Protein AF-A0A1W9P9M3-F1 (afdb_monomer)

Secondary structure (DSSP, 8-state):
------EETTEE---HHHHHHHHHHHS-HHHHHHHHHHHHHHHS-HHHHHHHHHTT--EEEEEEEHHHHHHSTTHHHHHHHHHHHHHT-EEEEEEEE-TT-SSSSGGGT-SS---TTT-HHHHHHHHHHHHHHHHHHTT-TTEEEEE-SSS---S-HHHHHHHHHHHHHHHHHH-SSSEEEEE-HHHHTB-GGG-S-SSSSEEEEEE---SHHHHTS--TT--SSEEETTEEE-HHHHHHHHHHHHHHHHTTS-S-EEEE--

Solvent-accessible surface area (backbone atoms only — not comparable to full-atom values): 14456 Å² total; per-residue (Å²): 135,83,84,83,71,53,60,65,94,84,38,74,72,57,15,59,67,56,49,52,54,52,48,29,70,73,70,30,66,64,57,43,52,51,50,53,51,54,46,62,66,64,74,64,49,66,69,52,58,53,49,41,41,75,73,67,53,52,66,45,80,47,72,38,52,50,60,49,67,75,71,68,53,62,54,75,60,49,53,54,50,52,47,26,51,78,64,66,25,31,32,31,45,25,36,35,15,45,48,48,6,42,19,42,47,31,79,21,52,14,92,65,48,41,36,29,85,75,32,70,69,25,47,55,50,41,44,52,52,46,34,52,51,30,53,73,46,57,86,43,83,42,48,56,24,36,31,70,48,48,41,29,51,60,91,58,53,68,58,52,51,52,51,50,53,51,45,51,53,46,29,48,74,62,28,86,70,61,29,37,34,44,49,11,31,68,49,11,59,50,50,75,85,66,57,55,73,92,56,84,56,51,32,42,34,33,48,75,53,82,61,46,56,54,70,68,66,57,42,78,92,45,57,86,71,31,66,52,96,94,37,81,43,47,70,72,55,56,49,59,70,47,42,66,59,54,51,41,39,74,69,68,39,33,86,40,77,46,80,51,82,134

pLDDT: mean 90.31, std 13.13, range [30.3, 98.69]

Structure (mmCIF, N/CA/C/O backbone):
data_AF-A0A1W9P9M3-F1
#
_entry.id   AF-A0A1W9P9M3-F1
#
loop_
_atom_site.group_PDB
_atom_site.id
_atom_site.type_symbol
_atom_site.label_atom_id
_atom_site.label_alt_id
_atom_site.label_comp_id
_atom_site.label_asym_id
_atom_site.label_entity_id
_atom_site.label_seq_id
_ato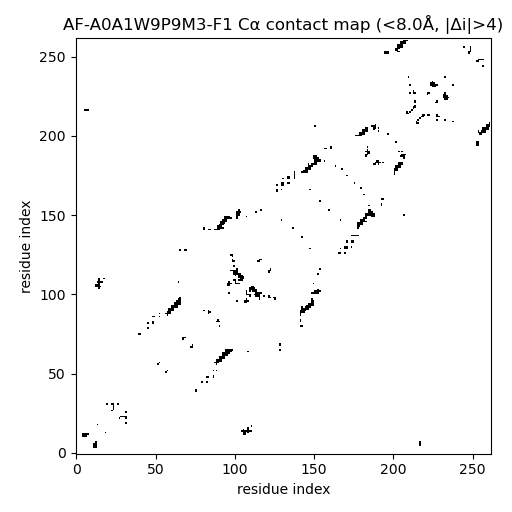m_site.pdbx_PDB_ins_code
_atom_site.Cartn_x
_atom_site.Cartn_y
_atom_site.Cartn_z
_atom_site.occupancy
_atom_site.B_iso_or_equiv
_atom_site.auth_seq_id
_atom_site.auth_comp_id
_atom_site.auth_asym_id
_atom_site.auth_atom_id
_atom_site.pdbx_PDB_model_num
ATOM 1 N N . MET A 1 1 ? 24.887 0.792 -19.734 1.00 32.94 1 MET A N 1
ATOM 2 C CA . MET A 1 1 ? 24.053 1.503 -18.744 1.00 32.94 1 MET A CA 1
ATOM 3 C C . MET A 1 1 ? 22.657 1.484 -19.319 1.00 32.94 1 MET A C 1
ATOM 5 O O . MET A 1 1 ? 22.442 2.152 -20.319 1.00 32.94 1 MET A O 1
ATOM 9 N N . ALA A 1 2 ? 21.818 0.569 -18.836 1.00 30.30 2 ALA A N 1
ATOM 10 C CA . ALA A 1 2 ? 20.477 0.388 -19.370 1.00 30.30 2 ALA A CA 1
ATOM 11 C C . ALA A 1 2 ? 19.616 1.599 -18.991 1.00 30.30 2 ALA A C 1
ATOM 13 O O . ALA A 1 2 ? 19.821 2.223 -17.950 1.00 30.30 2 ALA A O 1
ATOM 14 N N . ASP A 1 3 ? 18.749 1.985 -19.914 1.00 37.94 3 ASP A N 1
ATOM 15 C CA . ASP A 1 3 ? 17.748 3.017 -19.724 1.00 37.94 3 ASP A CA 1
ATOM 16 C C . ASP A 1 3 ? 16.533 2.330 -19.093 1.00 37.94 3 ASP A C 1
ATOM 18 O O . ASP A 1 3 ? 15.679 1.779 -19.782 1.00 37.94 3 ASP A O 1
ATOM 22 N N . ASP A 1 4 ? 16.506 2.283 -17.762 1.00 37.28 4 ASP A N 1
ATOM 23 C CA . ASP A 1 4 ? 15.463 1.636 -16.944 1.00 37.28 4 ASP A CA 1
ATOM 24 C C . ASP A 1 4 ? 14.165 2.483 -16.893 1.00 37.28 4 ASP A C 1
ATOM 26 O O . ASP A 1 4 ? 13.381 2.424 -15.942 1.00 37.28 4 ASP A O 1
ATOM 30 N N . GLY A 1 5 ? 13.974 3.359 -17.883 1.00 40.28 5 GLY A N 1
ATOM 31 C CA . GLY A 1 5 ? 12.976 4.420 -17.923 1.00 40.28 5 GLY A CA 1
ATOM 32 C C . GLY A 1 5 ? 11.575 3.928 -18.255 1.00 40.28 5 GLY A C 1
ATOM 33 O O . GLY A 1 5 ? 11.010 4.325 -19.270 1.00 40.28 5 GLY A O 1
ATOM 34 N N . GLY A 1 6 ? 10.981 3.117 -17.379 1.00 47.12 6 GLY A N 1
ATOM 35 C CA . GLY A 1 6 ? 9.526 3.025 -17.329 1.00 47.12 6 GLY A CA 1
ATOM 36 C C . GLY A 1 6 ? 8.951 4.425 -17.078 1.00 47.12 6 GLY A C 1
ATOM 37 O O . GLY A 1 6 ? 9.377 5.123 -16.151 1.00 47.12 6 GLY A O 1
ATOM 38 N N . LEU A 1 7 ? 8.047 4.862 -17.955 1.00 47.00 7 LEU A N 1
ATOM 39 C CA . LEU A 1 7 ? 7.332 6.131 -17.862 1.00 47.00 7 LEU A CA 1
ATOM 40 C C . LEU A 1 7 ? 5.875 5.843 -17.500 1.00 47.00 7 LEU A C 1
ATOM 42 O O . LEU A 1 7 ? 5.057 5.635 -18.391 1.00 47.00 7 LEU A O 1
ATOM 46 N N . TYR A 1 8 ? 5.532 5.867 -16.212 1.00 48.19 8 TYR A N 1
ATOM 47 C CA . TYR A 1 8 ? 4.129 5.957 -15.801 1.00 48.19 8 TYR A CA 1
ATOM 48 C C . TYR A 1 8 ? 3.729 7.443 -15.810 1.00 48.19 8 TYR A C 1
ATOM 50 O O . TYR A 1 8 ? 4.422 8.284 -15.233 1.00 48.19 8 TYR A O 1
ATOM 58 N N . LEU A 1 9 ? 2.668 7.804 -16.542 1.00 51.50 9 LEU A N 1
ATOM 59 C CA . LEU A 1 9 ? 2.160 9.187 -16.654 1.00 51.50 9 LEU A CA 1
ATOM 60 C C . LEU A 1 9 ? 3.218 10.245 -17.053 1.00 51.50 9 LEU A C 1
ATOM 62 O O . LEU A 1 9 ? 3.164 11.393 -16.617 1.00 51.50 9 LEU A O 1
ATOM 66 N N . ARG A 1 10 ? 4.187 9.876 -17.904 1.00 55.56 10 ARG A N 1
ATOM 67 C CA . ARG A 1 10 ? 5.319 10.732 -18.336 1.00 55.56 10 ARG A CA 1
ATOM 68 C C . ARG A 1 10 ? 6.311 11.129 -17.222 1.00 55.56 10 ARG A C 1
ATOM 70 O O . ARG A 1 10 ? 7.185 11.964 -17.459 1.00 55.56 10 ARG A O 1
ATOM 77 N N . GLY A 1 11 ? 6.230 10.515 -16.040 1.00 62.50 11 GLY A N 1
ATOM 78 C CA . GLY A 1 11 ? 7.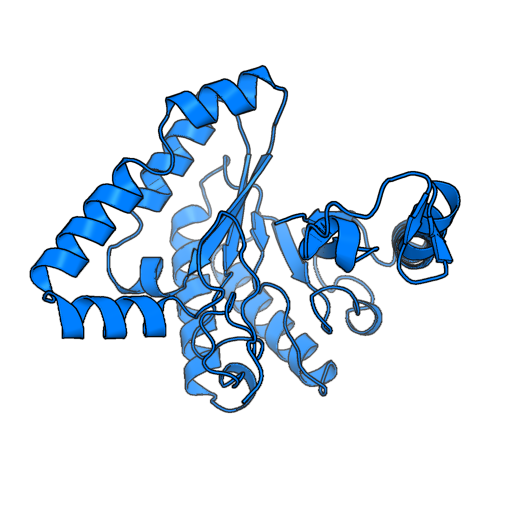215 10.635 -14.962 1.00 62.50 11 GLY A CA 1
ATOM 79 C C . GLY A 1 11 ? 8.294 9.552 -15.032 1.00 62.50 11 GLY A C 1
ATOM 80 O O . GLY A 1 11 ? 8.110 8.523 -15.667 1.00 62.50 11 GLY A O 1
ATOM 81 N N . ARG A 1 12 ? 9.443 9.768 -14.380 1.00 75.69 12 ARG A N 1
ATOM 82 C CA . ARG A 1 12 ? 10.447 8.701 -14.215 1.00 75.69 12 ARG A CA 1
ATOM 83 C C . ARG A 1 12 ? 10.031 7.792 -13.063 1.00 75.69 12 ARG A C 1
ATOM 85 O O . ARG A 1 12 ? 9.764 8.309 -11.980 1.00 75.69 12 ARG A O 1
ATOM 92 N N . ASN A 1 13 ? 10.118 6.480 -13.256 1.00 84.50 13 ASN A N 1
ATOM 93 C CA . ASN A 1 13 ? 9.970 5.477 -12.199 1.00 84.50 13 ASN A CA 1
ATOM 94 C C . ASN A 1 13 ? 11.152 5.536 -11.209 1.00 84.50 13 ASN A C 1
ATOM 96 O O . ASN A 1 13 ? 12.110 4.765 -11.285 1.00 84.50 13 ASN A O 1
ATOM 100 N N . ILE A 1 14 ? 11.134 6.520 -10.306 1.00 91.25 14 ILE A N 1
ATOM 101 C CA . ILE A 1 14 ? 12.157 6.724 -9.276 1.00 91.25 14 ILE A CA 1
ATOM 102 C C . ILE A 1 14 ? 11.528 6.845 -7.885 1.00 91.25 14 ILE A C 1
ATOM 104 O O . ILE A 1 14 ? 10.430 7.378 -7.758 1.00 91.25 14 ILE A O 1
ATOM 108 N N . PRO A 1 15 ? 12.251 6.442 -6.825 1.00 94.00 15 PRO A N 1
ATOM 109 C CA . PRO A 1 15 ? 11.783 6.607 -5.452 1.00 94.00 15 PRO A CA 1
ATOM 110 C C . PRO A 1 15 ? 11.500 8.067 -5.108 1.00 94.00 15 PRO A C 1
ATOM 112 O O . PRO A 1 15 ? 12.287 8.953 -5.474 1.00 94.00 15 PRO A O 1
ATOM 115 N N . GLU A 1 16 ? 10.461 8.310 -4.309 1.00 93.19 16 GLU A N 1
ATOM 116 C CA . GLU A 1 16 ? 10.111 9.633 -3.782 1.00 93.19 16 GLU A CA 1
ATOM 117 C C . GLU A 1 16 ? 11.326 10.301 -3.117 1.00 93.19 16 GLU A C 1
ATOM 119 O O . GLU A 1 16 ? 11.646 11.457 -3.395 1.00 93.19 16 GLU A O 1
ATOM 124 N N . GLN A 1 17 ? 12.099 9.565 -2.314 1.00 93.19 17 GLN A N 1
ATOM 125 C CA . GLN A 1 17 ? 13.306 10.082 -1.668 1.00 93.19 17 GLN A CA 1
ATOM 126 C C . GLN A 1 17 ? 14.373 10.546 -2.671 1.00 93.19 17 GLN A C 1
ATOM 128 O O . GLN A 1 17 ? 15.111 11.502 -2.406 1.00 93.19 17 GLN A O 1
ATOM 133 N N . ARG A 1 18 ? 14.481 9.882 -3.831 1.00 95.19 18 ARG A N 1
ATOM 134 C CA . ARG A 1 18 ? 15.432 10.251 -4.885 1.00 95.19 18 ARG A CA 1
ATOM 135 C C . ARG A 1 18 ? 14.939 11.487 -5.624 1.00 95.19 18 ARG A C 1
ATOM 137 O O . ARG A 1 18 ? 15.756 12.378 -5.864 1.00 95.19 18 ARG A O 1
ATOM 144 N N . PHE A 1 19 ? 13.643 11.549 -5.927 1.00 94.38 19 PHE A N 1
ATOM 145 C CA . PHE A 1 19 ? 12.996 12.733 -6.486 1.00 94.38 19 PHE A CA 1
ATOM 146 C C . PHE A 1 19 ? 13.220 13.948 -5.580 1.00 94.38 19 PHE A C 1
ATOM 148 O O . PHE A 1 19 ? 13.863 14.905 -6.004 1.00 94.38 19 PHE A O 1
ATOM 155 N N . LYS A 1 20 ? 12.822 13.870 -4.304 1.00 94.44 20 LYS A N 1
ATOM 156 C CA . LYS A 1 20 ? 12.936 14.968 -3.332 1.00 94.44 20 LYS A CA 1
ATOM 157 C C . LYS A 1 20 ? 14.368 15.457 -3.157 1.00 94.44 20 LYS A C 1
ATOM 159 O O . LYS A 1 20 ? 14.629 16.657 -3.198 1.00 94.44 20 LYS A O 1
ATOM 164 N N . ARG A 1 21 ? 15.330 14.536 -3.017 1.00 95.88 21 ARG A N 1
ATOM 165 C CA . ARG A 1 21 ? 16.757 14.888 -2.915 1.00 95.88 21 ARG A CA 1
ATOM 166 C C . ARG A 1 21 ? 17.265 15.575 -4.183 1.00 95.88 21 ARG A C 1
ATOM 168 O O . ARG A 1 21 ? 18.030 16.529 -4.087 1.00 95.88 21 ARG A O 1
ATOM 175 N N . GLY A 1 22 ? 16.876 15.079 -5.357 1.00 96.19 22 GLY A N 1
ATOM 176 C CA . GLY A 1 22 ? 17.250 15.673 -6.640 1.00 96.19 22 GLY A CA 1
ATOM 177 C C . GLY A 1 22 ? 16.641 17.061 -6.836 1.00 96.19 22 GLY A C 1
ATOM 178 O O . GLY A 1 22 ? 17.354 17.980 -7.229 1.00 96.19 22 GLY A O 1
ATOM 179 N N . PHE A 1 23 ? 15.359 17.214 -6.507 1.00 96.38 23 PHE A N 1
ATOM 180 C CA . PHE A 1 23 ? 14.616 18.469 -6.572 1.00 96.38 23 PHE A CA 1
ATOM 181 C C . PHE A 1 23 ? 15.250 19.520 -5.658 1.00 96.38 23 PHE A C 1
ATOM 183 O O . PHE A 1 23 ? 15.687 20.561 -6.135 1.00 96.38 23 PHE A O 1
ATOM 190 N N . ALA A 1 24 ? 15.417 19.208 -4.369 1.00 97.31 24 ALA A N 1
ATOM 191 C CA . ALA A 1 24 ? 15.985 20.141 -3.397 1.00 97.31 24 ALA A CA 1
ATOM 192 C C . ALA A 1 24 ? 17.453 20.505 -3.673 1.00 97.31 24 ALA A C 1
ATOM 194 O O . ALA A 1 24 ? 17.898 21.567 -3.250 1.00 97.31 24 ALA A O 1
ATOM 195 N N . LYS A 1 25 ? 18.213 19.634 -4.356 1.00 97.62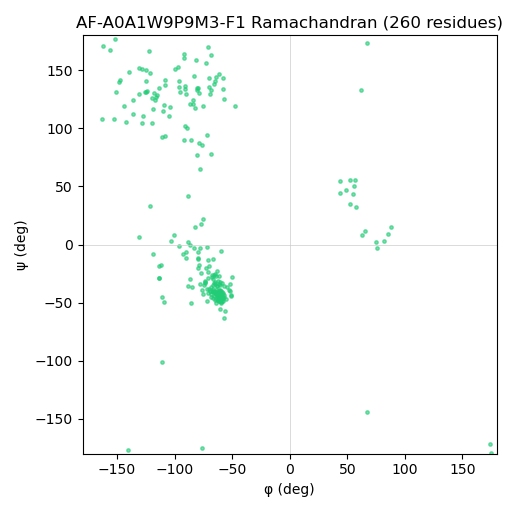 25 LYS A N 1
ATOM 196 C CA . LYS A 1 25 ? 19.587 19.933 -4.792 1.00 97.62 25 LYS A CA 1
ATOM 197 C C . LYS A 1 25 ? 19.624 20.898 -5.981 1.00 97.62 25 LYS A C 1
ATOM 199 O O . LYS A 1 25 ? 20.580 21.655 -6.095 1.00 97.62 25 LYS A O 1
ATOM 204 N N . LYS A 1 26 ? 18.654 20.808 -6.895 1.00 97.50 26 LYS A N 1
ATOM 205 C CA . LYS A 1 26 ? 18.597 21.636 -8.112 1.00 97.50 26 LYS A CA 1
ATOM 206 C C . LYS A 1 26 ? 17.945 22.995 -7.875 1.00 97.50 26 LYS A C 1
ATOM 208 O O . LYS A 1 26 ? 18.357 23.958 -8.504 1.00 97.50 26 LYS A O 1
ATOM 213 N N . LEU A 1 27 ? 16.924 23.022 -7.028 1.00 97.19 27 LEU A N 1
ATOM 214 C CA . LEU A 1 27 ? 16.141 24.201 -6.683 1.00 97.19 27 LEU A CA 1
ATOM 215 C C . LEU A 1 27 ? 16.459 24.570 -5.227 1.00 97.19 27 LEU A C 1
ATOM 217 O O . LEU A 1 27 ? 17.546 25.068 -4.940 1.00 97.19 27 LEU A O 1
ATOM 221 N N . SER A 1 28 ? 15.591 24.216 -4.279 1.00 97.75 28 SER A N 1
ATOM 222 C CA . SER A 1 28 ? 15.846 24.388 -2.849 1.00 97.75 28 SER A CA 1
ATOM 223 C C . SER A 1 28 ? 14.916 23.519 -1.996 1.00 97.75 28 SER A C 1
ATOM 225 O O . SER A 1 28 ? 13.954 22.917 -2.479 1.00 97.75 28 SER A O 1
ATOM 227 N N . LYS A 1 29 ? 15.181 23.459 -0.684 1.00 96.75 29 LYS A N 1
ATOM 228 C CA . LYS A 1 29 ? 14.265 22.823 0.281 1.00 96.75 29 LYS A CA 1
ATOM 229 C C . LYS A 1 29 ? 12.945 23.585 0.437 1.00 96.75 29 LYS A C 1
ATOM 231 O O . LYS A 1 29 ? 11.955 22.965 0.810 1.00 96.75 29 LYS A O 1
ATOM 236 N N . GLU A 1 30 ? 12.947 24.899 0.222 1.00 97.56 30 GLU A N 1
ATOM 237 C CA . GLU A 1 30 ? 11.741 25.731 0.298 1.00 97.56 30 GLU A CA 1
ATOM 238 C C . GLU A 1 30 ? 10.827 25.451 -0.892 1.00 97.56 30 GLU A C 1
ATOM 240 O O . GLU A 1 30 ? 9.659 25.124 -0.714 1.00 97.56 30 GLU A O 1
ATOM 245 N N . GLU A 1 31 ? 11.388 25.456 -2.102 1.00 97.62 31 GLU A N 1
ATOM 246 C CA . GLU A 1 31 ? 10.643 25.132 -3.319 1.00 97.62 31 GLU A CA 1
ATOM 247 C C . GLU A 1 31 ? 10.128 23.697 -3.303 1.00 97.62 31 GLU A C 1
ATOM 249 O O . GLU A 1 31 ? 9.016 23.454 -3.758 1.00 97.62 31 GLU A O 1
ATOM 254 N N . LEU A 1 32 ? 10.888 22.750 -2.737 1.00 96.06 32 LEU A N 1
ATOM 255 C CA . LEU A 1 32 ? 10.383 21.395 -2.534 1.00 96.06 32 LEU A CA 1
ATOM 256 C C . LEU A 1 32 ? 9.163 21.387 -1.603 1.00 96.06 32 LEU A C 1
ATOM 258 O O . LEU A 1 32 ? 8.171 20.744 -1.922 1.00 96.06 32 LEU A O 1
ATOM 262 N N . ARG A 1 33 ? 9.219 22.096 -0.466 1.00 93.38 33 ARG A N 1
ATOM 263 C CA . ARG A 1 33 ? 8.089 22.167 0.474 1.00 93.38 33 ARG A CA 1
ATOM 264 C C . ARG A 1 33 ? 6.858 22.796 -0.174 1.00 93.38 33 ARG A C 1
ATOM 266 O O . ARG A 1 33 ? 5.769 22.249 -0.030 1.00 93.38 33 ARG A O 1
ATOM 273 N N . ARG A 1 34 ? 7.041 23.881 -0.930 1.00 95.75 34 ARG A N 1
ATOM 274 C CA . ARG A 1 34 ? 5.969 24.512 -1.706 1.00 95.75 34 ARG A CA 1
ATOM 275 C C . ARG A 1 34 ? 5.391 23.556 -2.749 1.00 95.75 34 ARG A C 1
ATOM 277 O O . ARG A 1 34 ? 4.185 23.365 -2.778 1.00 95.75 34 ARG A O 1
ATOM 284 N N . PHE A 1 35 ? 6.243 22.896 -3.534 1.00 95.12 35 PHE A N 1
ATOM 285 C CA . PHE A 1 35 ? 5.814 21.892 -4.507 1.00 95.12 35 PHE A CA 1
ATOM 286 C C . PHE A 1 35 ? 5.014 20.765 -3.847 1.00 95.12 35 PHE A C 1
ATOM 288 O O . PHE A 1 35 ? 3.974 20.381 -4.363 1.00 95.12 35 PHE A O 1
ATOM 295 N N . GLU A 1 36 ? 5.471 20.233 -2.710 1.00 91.62 36 GLU A N 1
ATOM 296 C CA . GLU A 1 36 ? 4.751 19.176 -1.997 1.00 91.62 36 GLU A CA 1
ATOM 297 C C . GLU A 1 36 ? 3.385 19.645 -1.489 1.00 91.62 36 GLU A C 1
ATOM 299 O O . GLU A 1 36 ? 2.420 18.890 -1.596 1.00 91.62 36 GLU A O 1
ATOM 304 N N . GLN A 1 37 ? 3.292 20.868 -0.958 1.00 90.62 37 GLN A N 1
ATOM 305 C CA . GLN A 1 37 ? 2.019 21.441 -0.522 1.00 90.62 37 GLN A CA 1
ATOM 306 C C . GLN A 1 37 ? 1.067 21.627 -1.706 1.00 90.62 37 GLN A C 1
ATOM 308 O O . GLN A 1 37 ? -0.070 21.156 -1.661 1.00 90.62 37 GLN A O 1
ATOM 313 N N . ASP A 1 38 ? 1.544 22.261 -2.777 1.00 92.94 38 ASP A N 1
ATOM 314 C CA . ASP A 1 38 ? 0.756 22.529 -3.977 1.00 92.94 38 ASP A CA 1
ATOM 315 C C . ASP A 1 38 ? 0.306 21.213 -4.625 1.00 92.94 38 ASP A C 1
ATOM 317 O O . ASP A 1 38 ? -0.867 21.056 -4.956 1.00 92.94 38 ASP A O 1
ATOM 321 N N . PHE A 1 39 ? 1.197 20.225 -4.735 1.00 91.75 39 PHE A N 1
ATOM 322 C CA . PHE A 1 39 ? 0.858 18.905 -5.256 1.00 91.75 39 PHE A CA 1
ATOM 323 C C . PHE A 1 39 ? -0.227 18.235 -4.408 1.00 91.75 39 PHE A C 1
ATOM 325 O O . PHE A 1 39 ? -1.242 17.815 -4.950 1.00 91.75 39 PHE A O 1
ATOM 332 N N . ARG A 1 40 ? -0.071 18.172 -3.079 1.00 88.69 40 ARG A N 1
ATOM 333 C CA . ARG A 1 40 ? -1.050 17.499 -2.206 1.00 88.69 40 ARG A CA 1
ATOM 334 C C . ARG A 1 40 ? -2.416 18.182 -2.193 1.00 88.69 40 ARG A C 1
ATOM 336 O O . ARG A 1 40 ? -3.416 17.484 -2.132 1.00 88.69 40 ARG A O 1
ATOM 343 N N . THR A 1 41 ? -2.448 19.508 -2.301 1.00 89.19 41 THR A N 1
ATOM 344 C CA . THR A 1 41 ? -3.696 20.293 -2.287 1.00 89.19 41 THR A CA 1
ATOM 345 C C . THR A 1 41 ? -4.456 20.219 -3.619 1.00 89.19 41 THR A C 1
ATOM 347 O O . THR A 1 41 ? -5.664 20.438 -3.660 1.00 89.19 41 THR A O 1
ATOM 350 N N . ASN A 1 42 ? -3.763 19.937 -4.729 1.00 92.12 42 ASN A N 1
ATOM 351 C CA . ASN A 1 42 ? -4.356 19.993 -6.071 1.00 92.12 42 ASN A CA 1
ATOM 352 C C . ASN A 1 42 ? -4.465 18.636 -6.774 1.00 92.12 42 ASN A C 1
ATOM 354 O O . ASN A 1 42 ? -5.201 18.535 -7.750 1.00 92.12 42 ASN A O 1
ATOM 358 N N . PHE A 1 43 ? -3.725 17.611 -6.342 1.00 92.00 43 PHE A N 1
ATOM 359 C CA . PHE A 1 43 ? -3.691 16.333 -7.058 1.00 92.00 43 PHE A CA 1
ATOM 360 C C . PHE A 1 43 ? -5.015 15.566 -6.960 1.00 92.00 43 PHE A C 1
ATOM 362 O O . PHE A 1 43 ? -5.451 14.995 -7.954 1.00 92.00 43 PHE A O 1
ATOM 369 N N . ILE A 1 44 ? -5.652 15.577 -5.785 1.00 93.44 44 ILE A N 1
ATOM 370 C CA . ILE A 1 44 ? -6.992 15.025 -5.551 1.00 93.44 44 ILE A CA 1
ATOM 371 C C . ILE A 1 44 ? -7.810 16.076 -4.815 1.00 93.44 44 ILE A C 1
ATOM 373 O O . ILE A 1 44 ? -7.368 16.594 -3.791 1.00 93.44 44 ILE A O 1
ATOM 377 N N . GLN A 1 45 ? -9.005 16.363 -5.322 1.00 95.31 45 GLN A N 1
ATOM 378 C CA . GLN A 1 45 ? -9.931 17.321 -4.726 1.00 95.31 45 GLN A CA 1
ATOM 379 C C . GLN A 1 45 ? -11.276 16.661 -4.407 1.00 95.31 45 GLN A C 1
ATOM 381 O O . GLN A 1 45 ? -11.598 15.565 -4.879 1.00 95.31 45 GLN A O 1
ATOM 386 N N . LYS A 1 46 ? -12.108 17.343 -3.615 1.00 97.06 46 LYS A N 1
ATOM 387 C CA . LYS A 1 46 ? -13.447 16.867 -3.239 1.00 97.06 46 LYS A CA 1
ATOM 388 C C . LYS A 1 46 ? -14.308 16.522 -4.459 1.00 97.06 46 LYS A C 1
ATOM 390 O O . LYS A 1 46 ? -15.074 15.555 -4.444 1.00 97.06 46 LYS A O 1
ATOM 395 N N . GLU A 1 47 ? -14.176 17.296 -5.531 1.00 97.75 47 GLU A N 1
ATOM 396 C CA . GLU A 1 47 ? -14.858 17.093 -6.806 1.00 97.75 47 GLU A CA 1
ATOM 397 C C . GLU A 1 47 ? -14.505 15.746 -7.441 1.00 97.75 47 GLU A C 1
ATOM 399 O O . GLU A 1 47 ? -15.357 15.147 -8.098 1.00 97.75 47 GLU A O 1
ATOM 404 N N . ASP A 1 48 ? -13.290 15.238 -7.234 1.00 97.19 48 ASP A N 1
ATOM 405 C CA . ASP A 1 48 ? -12.892 13.929 -7.744 1.00 97.19 48 ASP A CA 1
ATOM 406 C C . ASP A 1 48 ? -13.597 12.815 -6.975 1.00 97.19 48 ASP A C 1
ATOM 408 O O . ASP A 1 48 ? -14.163 11.920 -7.597 1.00 97.19 48 ASP A O 1
ATOM 412 N N . ILE A 1 49 ? -13.719 12.926 -5.648 1.00 97.81 49 ILE A N 1
ATOM 413 C CA . ILE A 1 49 ? -14.505 11.980 -4.835 1.00 97.81 49 ILE A CA 1
ATOM 414 C C . ILE A 1 49 ? -15.978 11.966 -5.277 1.00 97.81 49 ILE A C 1
ATOM 416 O O . ILE A 1 49 ? -16.580 10.899 -5.427 1.00 97.81 49 ILE A O 1
ATOM 420 N N . LYS A 1 50 ? -16.548 13.138 -5.593 1.00 97.81 50 LYS A N 1
ATOM 421 C CA . LYS A 1 50 ? -17.900 13.248 -6.168 1.00 97.81 50 LYS A CA 1
ATOM 422 C C . LYS A 1 50 ? -18.015 12.545 -7.523 1.00 97.81 50 LYS A C 1
ATOM 424 O O . LYS A 1 50 ? -18.998 11.843 -7.764 1.00 97.81 50 LYS A O 1
ATOM 429 N N . LYS A 1 51 ? -17.035 12.716 -8.418 1.00 98.00 51 LYS A N 1
ATOM 430 C CA . LYS A 1 51 ? -17.009 12.017 -9.717 1.00 98.00 51 LYS A CA 1
ATOM 431 C C . LYS A 1 51 ? -16.941 10.504 -9.519 1.00 98.00 51 LYS A C 1
ATOM 433 O O . LYS A 1 51 ? -17.725 9.795 -10.141 1.00 98.00 51 LYS A O 1
ATOM 438 N N . LEU A 1 52 ? -16.071 10.019 -8.629 1.00 97.06 52 LEU A N 1
ATOM 439 C CA . LEU A 1 52 ? -15.947 8.590 -8.317 1.00 97.06 52 LEU A CA 1
ATOM 440 C C . LEU A 1 52 ? -17.285 8.031 -7.810 1.00 97.06 52 LEU A C 1
ATOM 442 O O . LEU A 1 52 ? -17.735 6.990 -8.290 1.00 97.06 52 LEU A O 1
ATOM 446 N N . LYS A 1 53 ? -17.989 8.770 -6.940 1.00 96.62 53 LYS A N 1
ATOM 447 C CA . LYS A 1 53 ? -19.337 8.393 -6.495 1.00 96.62 53 LYS A CA 1
ATOM 448 C C . LYS A 1 53 ? -20.325 8.272 -7.655 1.00 96.62 53 LYS A C 1
ATOM 450 O O . LYS A 1 53 ? -21.070 7.297 -7.722 1.00 96.62 53 LYS A O 1
ATOM 455 N N . ASN A 1 54 ? -20.327 9.245 -8.565 1.00 97.69 54 ASN A N 1
ATOM 456 C CA . ASN A 1 54 ? -21.213 9.253 -9.732 1.00 97.69 54 ASN A CA 1
ATOM 457 C C . ASN A 1 54 ? -20.909 8.113 -10.718 1.00 97.69 54 ASN A C 1
ATOM 459 O O . ASN A 1 54 ? -21.811 7.667 -11.419 1.00 97.69 54 ASN A O 1
ATOM 463 N N . LEU A 1 55 ? -19.667 7.620 -10.748 1.00 97.75 55 LEU A N 1
ATOM 464 C CA . LEU A 1 55 ? -19.269 6.428 -11.506 1.00 97.75 55 LEU A CA 1
ATOM 465 C C . LEU A 1 55 ? -19.677 5.110 -10.822 1.00 97.75 55 LEU A C 1
ATOM 467 O O . LEU A 1 55 ? -19.450 4.040 -11.378 1.00 97.75 55 LEU A O 1
ATOM 471 N N . GLY A 1 56 ? -20.275 5.166 -9.628 1.00 97.12 56 GLY A N 1
ATOM 472 C CA . GLY A 1 56 ? -20.697 3.988 -8.870 1.00 97.12 56 GLY A CA 1
ATOM 473 C C . GLY A 1 56 ? -19.599 3.363 -8.005 1.00 97.12 56 GLY A C 1
ATOM 474 O O . GLY A 1 56 ? -19.820 2.296 -7.435 1.00 97.12 56 GLY A O 1
ATOM 475 N N . ILE A 1 57 ? -18.440 4.016 -7.862 1.00 96.19 57 ILE A N 1
ATOM 476 C CA . ILE A 1 57 ? -17.369 3.549 -6.974 1.00 96.19 57 ILE A CA 1
ATOM 477 C C . ILE A 1 57 ? -17.825 3.692 -5.518 1.00 96.19 57 ILE A C 1
ATOM 479 O O . ILE A 1 57 ? -18.367 4.723 -5.108 1.00 96.19 57 ILE A O 1
ATOM 483 N N . ASN A 1 58 ? -17.614 2.638 -4.730 1.00 96.00 58 ASN A N 1
ATOM 484 C CA . ASN A 1 58 ? -18.039 2.552 -3.332 1.00 96.00 58 ASN A CA 1
ATOM 485 C C . ASN A 1 58 ? -16.881 2.377 -2.339 1.00 96.00 58 ASN A C 1
ATOM 487 O O . ASN A 1 58 ? -17.124 2.452 -1.138 1.00 96.00 58 ASN A O 1
ATOM 491 N N . CYS A 1 59 ? -15.654 2.156 -2.813 1.00 96.12 59 CYS A N 1
ATOM 492 C CA . CYS A 1 59 ? -14.468 1.980 -1.985 1.00 96.12 59 CYS A CA 1
ATOM 493 C C . CYS A 1 59 ? -13.229 2.517 -2.709 1.00 96.12 59 CYS A C 1
ATOM 495 O O . CYS A 1 59 ? -13.079 2.299 -3.911 1.00 96.12 59 CYS A O 1
ATOM 497 N N . LEU A 1 60 ? -12.336 3.183 -1.978 1.00 95.62 60 LEU A N 1
ATOM 498 C CA . LEU A 1 60 ? -11.038 3.655 -2.453 1.00 95.62 60 LEU A CA 1
ATOM 499 C C . LEU A 1 60 ? -9.926 2.985 -1.659 1.00 95.62 60 LEU A C 1
ATOM 501 O O . LEU A 1 60 ? -9.939 3.003 -0.431 1.00 95.62 60 LEU A O 1
ATOM 505 N N . ARG A 1 61 ? -8.942 2.425 -2.360 1.00 96.19 61 ARG A N 1
ATOM 506 C CA . ARG A 1 61 ? -7.666 2.032 -1.759 1.00 96.19 61 ARG A CA 1
ATOM 507 C C . ARG A 1 61 ? -6.746 3.244 -1.792 1.00 96.19 61 ARG A C 1
ATOM 509 O O . ARG A 1 61 ? -6.515 3.806 -2.859 1.00 96.19 61 ARG A O 1
ATOM 516 N N . LEU A 1 62 ? -6.282 3.676 -0.626 1.00 95.00 62 LEU A N 1
ATOM 517 C CA . LEU A 1 62 ? -5.508 4.896 -0.454 1.00 95.00 62 LEU A CA 1
ATOM 518 C C . LEU A 1 62 ? -4.059 4.558 -0.081 1.00 95.00 62 LEU A C 1
ATOM 520 O O . LEU A 1 62 ? -3.762 4.406 1.109 1.00 95.00 62 LEU A O 1
ATOM 524 N N . PRO A 1 63 ? -3.162 4.444 -1.076 1.00 94.94 63 PRO A N 1
ATOM 525 C CA . PRO A 1 63 ? -1.749 4.197 -0.836 1.00 94.94 63 PRO A CA 1
ATOM 526 C C . PRO A 1 63 ? -1.081 5.422 -0.211 1.00 94.94 63 PRO A C 1
ATOM 528 O O . PRO A 1 63 ? -1.265 6.559 -0.656 1.00 94.94 63 PRO A O 1
ATOM 531 N N . PHE A 1 64 ? -0.254 5.204 0.808 1.00 94.25 64 PHE A N 1
ATOM 532 C CA . PHE A 1 64 ? 0.539 6.260 1.427 1.00 94.25 64 PHE A CA 1
ATOM 533 C C . PHE A 1 64 ? 1.961 5.813 1.777 1.00 94.25 64 PHE A C 1
ATOM 535 O O . PHE A 1 64 ? 2.241 4.673 2.150 1.00 94.25 64 PHE A O 1
ATOM 542 N N . ASN A 1 65 ? 2.890 6.768 1.713 1.00 94.94 65 ASN A N 1
ATOM 543 C CA . ASN A 1 65 ? 4.231 6.605 2.263 1.00 94.94 65 ASN A CA 1
ATOM 544 C C . ASN A 1 65 ? 4.194 6.831 3.781 1.00 94.94 65 ASN A C 1
ATOM 546 O O . ASN A 1 65 ? 3.639 7.833 4.241 1.00 94.94 65 ASN A O 1
ATOM 550 N N . PHE A 1 66 ? 4.852 5.971 4.565 1.00 94.81 66 PHE A N 1
ATOM 551 C CA . PHE A 1 66 ? 4.950 6.086 6.027 1.00 94.81 66 PHE A CA 1
ATOM 552 C C . PHE A 1 66 ? 5.391 7.479 6.519 1.00 94.81 66 PHE A C 1
ATOM 554 O O . PHE A 1 66 ? 5.047 7.908 7.624 1.00 94.81 66 PHE A O 1
ATOM 561 N N . ARG A 1 67 ? 6.157 8.212 5.699 1.00 91.94 67 ARG A N 1
ATOM 562 C CA . ARG A 1 67 ? 6.611 9.579 5.990 1.00 91.94 67 ARG A CA 1
ATOM 563 C C . ARG A 1 67 ? 5.463 10.574 6.145 1.00 91.94 67 ARG A C 1
ATOM 565 O O . ARG A 1 67 ? 5.645 11.551 6.870 1.00 91.94 67 ARG A O 1
ATOM 572 N N . LEU A 1 68 ? 4.315 10.331 5.506 1.00 89.19 68 LEU A N 1
ATOM 573 C CA . LEU A 1 68 ? 3.112 11.150 5.666 1.00 89.19 68 LEU A CA 1
ATOM 574 C C . LEU A 1 68 ? 2.676 11.166 7.136 1.00 89.19 68 LEU A C 1
ATOM 576 O O . LEU A 1 68 ? 2.470 12.229 7.714 1.00 89.19 68 LEU A O 1
ATOM 580 N N . ILE A 1 69 ? 2.675 9.988 7.760 1.00 88.00 69 ILE A N 1
ATOM 581 C CA . ILE A 1 69 ? 2.295 9.795 9.163 1.00 88.00 69 ILE A CA 1
ATOM 582 C C . ILE A 1 69 ? 3.347 10.393 10.103 1.00 88.00 69 ILE A C 1
ATOM 584 O O . ILE A 1 69 ? 3.021 11.001 11.117 1.00 88.00 69 ILE A O 1
ATOM 588 N N . ARG A 1 70 ? 4.631 10.257 9.750 1.00 81.62 70 ARG A N 1
ATOM 589 C CA . ARG A 1 70 ? 5.753 10.723 10.576 1.00 81.62 70 ARG A CA 1
ATOM 590 C C . ARG A 1 70 ? 5.936 12.247 10.586 1.00 81.62 70 ARG A C 1
ATOM 592 O O . ARG A 1 70 ? 6.469 12.771 11.560 1.00 81.62 70 ARG A O 1
ATOM 599 N N . GLY A 1 71 ? 5.628 12.931 9.482 1.00 64.12 71 GLY A N 1
ATOM 600 C CA . GLY A 1 71 ? 6.153 14.274 9.208 1.00 64.12 71 GLY A CA 1
ATOM 601 C C . GLY A 1 71 ? 5.150 15.428 9.196 1.00 64.12 71 GLY A C 1
ATOM 602 O O . GLY A 1 71 ? 5.567 16.548 9.475 1.00 64.12 71 GLY A O 1
ATOM 603 N N . GLN A 1 72 ? 3.878 15.199 8.849 1.00 55.44 72 GLN A N 1
ATOM 604 C CA . GLN A 1 72 ? 2.907 16.287 8.603 1.00 55.44 72 GLN A CA 1
ATOM 605 C C . GLN A 1 72 ? 1.570 16.117 9.341 1.00 55.44 72 GLN A C 1
ATOM 607 O O . GLN A 1 72 ? 0.654 16.914 9.152 1.00 55.44 72 GLN A O 1
ATOM 612 N N . GLY A 1 73 ? 1.454 15.107 10.207 1.00 62.34 73 GLY A N 1
ATOM 613 C CA . GLY A 1 73 ? 0.175 14.751 10.810 1.00 62.34 73 GLY A CA 1
ATOM 614 C C . GLY A 1 73 ? -0.804 14.194 9.775 1.00 62.34 73 GLY A C 1
ATOM 615 O O . GLY A 1 73 ? -0.555 14.175 8.571 1.00 62.34 73 GLY A O 1
ATOM 616 N N . LEU A 1 74 ? -1.943 13.713 10.253 1.00 81.81 74 LEU A N 1
ATOM 617 C CA . LEU A 1 74 ? -2.955 13.058 9.427 1.00 81.81 74 LEU A CA 1
ATOM 618 C C . LEU A 1 74 ? -3.800 14.058 8.614 1.00 81.81 74 LEU A C 1
ATOM 620 O O . LEU A 1 74 ? -4.863 13.684 8.154 1.00 81.81 74 LEU A O 1
ATOM 624 N N . GLY A 1 75 ? -3.362 15.311 8.425 1.00 84.44 75 GLY A N 1
ATOM 625 C CA . GLY A 1 75 ? -4.184 16.402 7.874 1.00 84.44 75 GLY A CA 1
ATOM 626 C C . GLY A 1 75 ? -4.767 16.106 6.489 1.00 84.44 75 GLY A C 1
ATOM 627 O O . GLY A 1 75 ? -5.977 15.966 6.354 1.00 84.44 75 GLY A O 1
ATOM 628 N N . HIS A 1 76 ? -3.911 15.931 5.475 1.00 84.25 76 HIS A N 1
ATOM 629 C CA . HIS A 1 76 ? -4.368 15.593 4.115 1.00 84.25 76 HIS A CA 1
ATOM 630 C C . HIS A 1 76 ? -5.100 14.241 4.054 1.00 84.25 76 HIS A C 1
ATOM 632 O O . HIS A 1 76 ? -5.994 14.050 3.236 1.00 84.25 76 HIS A O 1
ATOM 638 N N . LEU A 1 77 ? -4.717 13.292 4.916 1.00 89.25 77 LEU A N 1
ATOM 639 C CA . LEU A 1 77 ? -5.377 11.991 4.994 1.00 89.25 77 LEU A CA 1
ATOM 640 C C . LEU A 1 77 ? -6.807 12.130 5.541 1.00 89.25 77 LEU A C 1
ATOM 642 O O . LEU A 1 77 ? -7.741 11.568 4.980 1.00 89.25 77 LEU A O 1
ATOM 646 N N . GLY A 1 78 ? -6.970 12.908 6.610 1.00 92.38 78 GLY A N 1
ATOM 647 C CA . GLY A 1 78 ? -8.242 13.201 7.256 1.00 92.38 78 GLY A CA 1
ATOM 648 C C . GLY A 1 78 ? -9.190 13.958 6.337 1.00 92.38 78 GLY A C 1
ATOM 649 O O . GLY A 1 78 ? -10.343 13.567 6.228 1.00 92.38 78 GLY A O 1
ATOM 650 N N . GLU A 1 79 ? -8.696 14.952 5.597 1.00 93.25 79 GLU A N 1
ATOM 651 C CA . GLU A 1 79 ? -9.517 15.707 4.645 1.00 93.25 79 GLU A CA 1
ATOM 652 C C . GLU A 1 79 ? -10.132 14.801 3.560 1.00 93.25 79 GLU A C 1
ATOM 654 O O . GLU A 1 79 ? -11.335 14.859 3.298 1.00 93.25 79 GLU A O 1
ATOM 659 N N . LEU A 1 80 ? -9.340 13.892 2.979 1.00 94.75 80 LEU A N 1
ATOM 660 C CA . LEU A 1 80 ? -9.849 12.926 2.003 1.00 94.75 80 LEU A CA 1
ATOM 661 C C . LEU A 1 80 ? -10.862 11.958 2.634 1.00 94.75 80 LEU A C 1
ATOM 663 O O . LEU A 1 80 ? -11.890 11.660 2.017 1.00 94.75 80 LEU A O 1
ATOM 667 N N . ILE A 1 81 ? -10.604 11.486 3.858 1.00 96.31 81 ILE A N 1
ATOM 668 C CA . ILE A 1 81 ? -11.544 10.636 4.607 1.00 96.31 81 ILE A CA 1
ATOM 669 C C . ILE A 1 81 ? -12.857 11.387 4.862 1.00 96.31 81 ILE A C 1
ATOM 671 O O . ILE A 1 81 ? -13.929 10.799 4.712 1.00 96.31 81 ILE A O 1
ATOM 675 N N . ASP A 1 82 ? -12.803 12.686 5.159 1.00 97.12 82 ASP A N 1
ATOM 676 C CA . ASP A 1 82 ? -13.988 13.515 5.364 1.00 97.12 82 ASP A CA 1
ATOM 677 C C . ASP A 1 82 ? -14.832 13.637 4.094 1.00 97.12 82 ASP A C 1
ATOM 679 O O . ASP A 1 82 ? -16.055 13.467 4.140 1.00 97.12 82 ASP A O 1
ATOM 683 N N . TRP A 1 83 ? -14.193 13.838 2.939 1.00 97.75 83 TRP A N 1
ATOM 684 C CA . TRP A 1 83 ? -14.889 13.813 1.652 1.00 97.75 83 TRP A CA 1
ATOM 685 C C . TRP A 1 83 ? -15.514 12.441 1.377 1.00 97.75 83 TRP A C 1
ATOM 687 O O . TRP A 1 83 ? -16.668 12.354 0.953 1.00 97.75 83 TRP A O 1
ATOM 697 N N . CYS A 1 84 ? -14.788 11.357 1.652 1.00 98.06 84 CYS A N 1
ATOM 698 C CA . CYS A 1 84 ? -15.298 9.996 1.484 1.00 98.06 84 CYS A CA 1
ATOM 699 C C . CYS A 1 84 ? -16.496 9.710 2.402 1.00 98.06 84 CYS A C 1
ATOM 701 O O . CYS A 1 84 ? -17.458 9.070 1.965 1.00 98.06 84 CYS A O 1
ATOM 703 N N . ARG A 1 85 ? -16.504 10.260 3.625 1.00 97.69 85 ARG A N 1
ATOM 704 C CA . ARG A 1 85 ? -17.648 10.201 4.548 1.00 97.69 85 ARG A CA 1
ATOM 705 C C . ARG A 1 85 ? -18.891 10.838 3.950 1.00 97.69 85 ARG A C 1
ATOM 707 O O . ARG A 1 85 ? -19.955 10.222 3.947 1.00 97.69 85 ARG A O 1
ATOM 714 N N . GLU A 1 86 ? -18.750 12.047 3.415 1.00 97.81 86 GLU A N 1
ATOM 715 C CA . GLU A 1 86 ? -19.851 12.795 2.802 1.00 97.81 86 GLU A CA 1
ATOM 716 C C . GLU A 1 86 ? -20.458 12.042 1.612 1.00 97.81 86 GLU A C 1
ATOM 718 O O . GLU A 1 86 ? -21.680 11.920 1.496 1.00 97.81 86 GLU A O 1
ATOM 723 N N . TYR A 1 87 ? -19.608 11.467 0.758 1.00 97.88 87 TYR A N 1
ATOM 724 C CA . TYR A 1 87 ? -20.048 10.744 -0.436 1.00 97.88 87 TYR A CA 1
ATOM 725 C C . TYR A 1 87 ? -20.345 9.256 -0.203 1.00 97.88 87 TYR A C 1
ATOM 727 O O . TYR A 1 87 ? -20.744 8.556 -1.142 1.00 97.88 87 TYR A O 1
ATOM 735 N N . LYS A 1 88 ? -20.230 8.768 1.041 1.00 97.19 88 LYS A N 1
ATOM 736 C CA . LYS A 1 88 ? -20.450 7.362 1.420 1.00 97.19 88 LYS A CA 1
ATOM 737 C C . LYS A 1 88 ? -19.621 6.417 0.545 1.00 97.19 88 LYS A C 1
ATOM 739 O O . LYS A 1 88 ? -20.171 5.554 -0.150 1.00 97.19 88 LYS A O 1
ATOM 744 N N . ILE A 1 89 ? -18.316 6.661 0.527 1.00 98.00 89 ILE A N 1
ATOM 745 C CA . ILE A 1 89 ? -17.298 5.836 -0.119 1.00 98.00 89 ILE A CA 1
ATOM 746 C C . ILE A 1 89 ? -16.387 5.309 0.986 1.00 98.00 89 ILE A C 1
ATOM 748 O O . ILE A 1 89 ? -15.891 6.090 1.787 1.00 98.00 89 ILE A O 1
ATOM 752 N N . TYR A 1 90 ? -16.180 3.998 1.043 1.00 98.19 90 TYR A N 1
ATOM 753 C CA . TYR A 1 90 ? -15.268 3.388 2.004 1.00 98.19 90 TYR A CA 1
ATOM 754 C C . TYR A 1 90 ? -13.804 3.652 1.645 1.00 98.19 90 TYR A C 1
ATOM 756 O O . TYR A 1 90 ? -13.471 3.854 0.479 1.00 98.19 90 TYR A O 1
ATOM 764 N N . VAL A 1 91 ? -12.916 3.600 2.634 1.00 97.88 91 VAL A N 1
ATOM 765 C CA . VAL A 1 91 ? -11.471 3.765 2.434 1.00 97.88 91 VAL A CA 1
ATOM 766 C C . VAL A 1 91 ? -10.713 2.558 2.983 1.00 97.88 91 VAL A C 1
ATOM 768 O O . VAL A 1 91 ? -10.935 2.137 4.115 1.00 97.88 91 VAL A O 1
ATOM 771 N N . ILE A 1 92 ? -9.793 2.009 2.193 1.00 97.88 92 ILE A N 1
ATOM 772 C CA . ILE A 1 92 ? -8.774 1.055 2.641 1.00 97.88 92 ILE A CA 1
ATOM 773 C C . ILE A 1 92 ? -7.458 1.821 2.733 1.00 97.88 92 ILE A C 1
ATOM 775 O O . ILE A 1 92 ? -6.981 2.341 1.726 1.00 97.88 92 ILE A O 1
ATOM 779 N N . LEU A 1 93 ? -6.879 1.912 3.928 1.00 97.62 93 LEU A N 1
ATOM 780 C CA . LEU A 1 93 ? -5.586 2.568 4.124 1.00 97.62 93 LEU A CA 1
ATOM 781 C C . LEU A 1 93 ? -4.461 1.598 3.769 1.00 97.62 93 LEU A C 1
ATOM 783 O O . LEU A 1 93 ? -4.325 0.584 4.446 1.00 97.62 93 LEU A O 1
ATOM 787 N N . ASP A 1 94 ? -3.651 1.923 2.763 1.00 97.56 94 ASP A N 1
ATOM 788 C CA . ASP A 1 94 ? -2.548 1.079 2.288 1.00 97.56 94 ASP A CA 1
ATOM 789 C C . ASP A 1 94 ? -1.179 1.690 2.617 1.00 97.56 94 ASP A C 1
ATOM 791 O O . ASP A 1 94 ? -0.802 2.739 2.083 1.00 97.56 94 ASP A O 1
ATOM 795 N N . MET A 1 95 ? -0.400 1.024 3.478 1.00 97.44 95 MET A N 1
ATOM 796 C CA . MET A 1 95 ? 0.998 1.408 3.689 1.00 97.44 95 MET A CA 1
ATOM 797 C C . MET A 1 95 ? 1.861 0.931 2.519 1.00 97.44 95 MET A C 1
ATOM 799 O O . MET A 1 95 ? 2.548 -0.094 2.571 1.00 97.44 95 MET A O 1
ATOM 803 N N . HIS A 1 96 ? 1.882 1.773 1.495 1.00 96.94 96 HIS A N 1
ATOM 804 C CA . HIS A 1 96 ? 2.513 1.510 0.215 1.00 96.94 96 HIS A CA 1
ATOM 805 C C . HIS A 1 96 ? 4.043 1.563 0.251 1.00 96.94 96 HIS A C 1
ATOM 807 O O . HIS A 1 96 ? 4.737 0.829 -0.452 1.00 96.94 96 HIS A O 1
ATOM 813 N N . ALA A 1 97 ? 4.594 2.424 1.108 1.00 97.25 97 ALA A N 1
ATOM 814 C CA . ALA A 1 97 ? 6.023 2.470 1.390 1.00 97.25 97 ALA A CA 1
ATOM 815 C C . ALA A 1 97 ? 6.233 2.413 2.900 1.00 97.25 97 ALA A C 1
ATOM 817 O O . ALA A 1 97 ? 6.006 3.401 3.603 1.00 97.25 97 ALA A O 1
ATOM 818 N N . ALA A 1 98 ? 6.667 1.254 3.398 1.00 98.12 98 ALA A N 1
ATOM 819 C CA . ALA A 1 98 ? 6.979 1.045 4.808 1.00 98.12 98 ALA A CA 1
ATOM 820 C C . ALA A 1 98 ? 8.392 1.557 5.163 1.00 98.12 98 ALA A C 1
ATOM 822 O O . ALA A 1 98 ? 9.265 1.660 4.290 1.00 98.12 98 ALA A O 1
ATOM 823 N N . PRO A 1 99 ? 8.683 1.841 6.449 1.00 98.06 99 PRO A N 1
ATOM 824 C CA . PRO A 1 99 ? 10.039 2.121 6.905 1.00 98.06 99 PRO A CA 1
ATOM 825 C C . PRO A 1 99 ? 11.048 1.090 6.384 1.00 98.06 99 PRO A C 1
ATOM 827 O O . PRO A 1 99 ? 10.977 -0.099 6.677 1.00 98.06 99 PRO A O 1
ATOM 830 N N . GLY A 1 100 ? 12.033 1.557 5.617 1.00 97.44 100 GLY A N 1
ATOM 831 C CA . GLY A 1 100 ? 13.075 0.700 5.053 1.00 97.44 100 GLY A CA 1
ATOM 832 C C . GLY A 1 100 ? 12.703 -0.051 3.772 1.00 97.44 100 GLY A C 1
ATOM 833 O O . GLY A 1 100 ? 13.575 -0.763 3.288 1.00 97.44 100 GLY A O 1
ATOM 834 N N . ALA A 1 101 ? 11.510 0.146 3.210 1.00 98.12 101 ALA A N 1
ATOM 835 C CA . ALA A 1 101 ? 10.999 -0.521 2.012 1.00 98.12 101 ALA A CA 1
ATOM 836 C C . ALA A 1 101 ? 10.863 -2.050 2.140 1.00 98.12 101 ALA A C 1
ATOM 838 O O . ALA A 1 101 ? 11.768 -2.769 2.580 1.00 98.12 101 ALA A O 1
ATOM 839 N N . GLN A 1 102 ? 9.710 -2.548 1.716 1.00 98.12 102 GLN A N 1
ATOM 840 C CA . GLN A 1 102 ? 9.328 -3.957 1.746 1.00 98.12 102 GLN A CA 1
ATOM 841 C C . GLN A 1 102 ? 9.713 -4.723 0.472 1.00 98.12 102 GLN A C 1
ATOM 843 O O . GLN A 1 102 ? 9.722 -5.955 0.470 1.00 98.12 102 GLN A O 1
ATOM 848 N N . ASN A 1 103 ? 10.113 -4.012 -0.583 1.00 97.88 103 ASN A N 1
ATOM 849 C CA . ASN A 1 103 ? 10.720 -4.576 -1.784 1.00 97.88 103 ASN A CA 1
ATOM 850 C C . ASN A 1 103 ? 11.870 -3.670 -2.293 1.00 97.88 103 ASN A C 1
ATOM 852 O O . ASN A 1 103 ? 12.308 -2.732 -1.614 1.00 97.88 103 ASN A O 1
ATOM 856 N N . ALA A 1 104 ? 12.475 -4.032 -3.424 1.00 96.69 104 ALA A N 1
ATOM 857 C CA . ALA A 1 104 ? 13.616 -3.308 -3.991 1.00 96.69 104 ALA A CA 1
ATOM 858 C C . ALA A 1 104 ? 13.205 -2.186 -4.960 1.00 96.69 104 ALA A C 1
ATOM 860 O O . ALA A 1 104 ? 14.070 -1.413 -5.377 1.00 96.69 104 ALA A O 1
ATOM 861 N N . ASP A 1 105 ? 11.920 -2.073 -5.277 1.00 94.69 105 ASP A N 1
ATOM 862 C CA . ASP A 1 105 ? 11.432 -1.258 -6.378 1.00 94.69 105 ASP A CA 1
ATOM 863 C C . ASP A 1 105 ? 11.073 0.159 -5.945 1.00 94.69 105 ASP A C 1
ATOM 865 O O . ASP A 1 105 ? 10.946 0.501 -4.768 1.00 94.69 105 ASP A O 1
ATOM 869 N N . TRP A 1 106 ? 10.946 1.032 -6.936 1.00 93.44 106 TRP A N 1
ATOM 870 C CA . TRP A 1 106 ? 10.815 2.466 -6.720 1.00 93.44 106 TRP A CA 1
ATOM 871 C C . TRP A 1 106 ? 9.525 2.861 -5.988 1.00 93.44 106 TRP A C 1
ATOM 873 O O . TRP A 1 106 ? 9.552 3.824 -5.219 1.00 93.44 106 TRP A O 1
ATOM 883 N N . HIS A 1 107 ? 8.434 2.119 -6.194 1.00 91.88 107 HIS A N 1
ATOM 884 C CA . HIS A 1 107 ? 7.118 2.407 -5.619 1.00 91.88 107 HIS A CA 1
ATOM 885 C C . HIS A 1 107 ? 7.069 2.142 -4.100 1.00 91.88 107 HIS A C 1
ATOM 887 O O . HIS A 1 107 ? 6.366 2.846 -3.383 1.00 91.88 107 HIS A O 1
ATOM 893 N N . SER A 1 108 ? 7.941 1.277 -3.560 1.00 96.00 108 SER A N 1
ATOM 894 C CA . SER A 1 108 ? 8.146 1.132 -2.105 1.00 96.00 108 SER A CA 1
ATOM 895 C C . SER A 1 108 ? 9.093 2.190 -1.503 1.00 96.00 108 SER A C 1
ATOM 897 O O . SER A 1 108 ? 9.598 2.036 -0.388 1.00 96.00 108 SER A O 1
ATOM 899 N N . ASP A 1 109 ? 9.368 3.272 -2.244 1.00 96.25 109 ASP A N 1
ATOM 900 C CA . ASP A 1 109 ? 10.377 4.296 -1.944 1.00 96.25 109 ASP A CA 1
ATOM 901 C C . ASP A 1 109 ? 11.796 3.700 -1.789 1.00 96.25 109 ASP A C 1
ATOM 903 O O . ASP A 1 109 ? 12.618 4.202 -1.021 1.00 96.25 109 ASP A O 1
ATOM 907 N N . SER A 1 110 ? 12.126 2.621 -2.512 1.00 96.00 110 SER A N 1
ATOM 908 C CA . SER A 1 110 ? 13.392 1.882 -2.372 1.00 96.00 110 SER A CA 1
ATOM 909 C C . SER A 1 110 ? 14.471 2.299 -3.372 1.00 96.00 110 SER A C 1
ATOM 911 O O . SER A 1 110 ? 14.241 2.372 -4.570 1.00 96.00 110 SER A O 1
ATOM 913 N N . ASN A 1 111 ? 15.719 2.473 -2.924 1.00 93.38 111 ASN A N 1
ATOM 914 C CA . ASN A 1 111 ? 16.871 2.617 -3.835 1.00 93.38 111 ASN A CA 1
ATOM 915 C C . ASN A 1 111 ? 17.487 1.245 -4.200 1.00 93.38 111 ASN A C 1
ATOM 917 O O . ASN A 1 111 ? 18.711 1.098 -4.156 1.00 93.38 111 ASN A O 1
ATOM 921 N N . GLY A 1 112 ? 16.669 0.222 -4.471 1.00 95.31 112 GLY A N 1
ATOM 922 C CA . GLY A 1 112 ? 17.149 -1.125 -4.809 1.00 95.31 112 GLY A CA 1
ATOM 923 C C . GLY A 1 112 ? 17.393 -2.050 -3.611 1.00 95.31 112 GLY A C 1
ATOM 924 O O . GLY A 1 112 ? 18.103 -3.048 -3.743 1.00 95.31 112 GLY A O 1
ATOM 925 N N . LYS A 1 113 ? 16.892 -1.724 -2.409 1.00 95.12 113 LYS A N 1
ATOM 926 C CA . LYS A 1 113 ? 17.119 -2.530 -1.192 1.00 95.12 113 LYS A CA 1
ATOM 927 C C . LYS A 1 113 ? 15.899 -2.545 -0.272 1.00 95.12 113 LYS A C 1
ATOM 929 O O . LYS A 1 113 ? 15.589 -1.528 0.334 1.00 95.12 113 LYS A O 1
ATOM 934 N N . ALA A 1 114 ? 15.346 -3.733 -0.033 1.00 97.19 114 ALA A N 1
ATOM 935 C CA . ALA A 1 114 ? 14.343 -3.968 1.004 1.00 97.19 114 ALA A CA 1
ATOM 936 C C . ALA A 1 114 ? 15.003 -4.080 2.396 1.00 97.19 114 ALA A C 1
ATOM 938 O O . ALA A 1 114 ? 15.426 -5.157 2.830 1.00 97.19 114 ALA A O 1
ATOM 939 N N . LEU A 1 115 ? 15.200 -2.949 3.076 1.00 98.12 115 LEU A N 1
ATOM 940 C CA . LEU A 1 115 ? 15.821 -2.887 4.405 1.00 98.12 115 LEU A CA 1
ATOM 941 C C . LEU A 1 115 ? 14.858 -3.263 5.534 1.00 98.12 115 LEU A C 1
ATOM 943 O O . LEU A 1 115 ? 15.353 -3.614 6.608 1.00 98.12 115 LEU A O 1
ATOM 947 N N . LEU A 1 116 ? 13.539 -3.250 5.301 1.00 98.44 116 LEU A N 1
ATOM 948 C CA . LEU A 1 116 ? 12.539 -3.723 6.266 1.00 98.44 116 LEU A CA 1
ATOM 949 C C . LEU A 1 116 ? 12.875 -5.136 6.770 1.00 98.44 116 LEU A C 1
ATOM 951 O O . LEU A 1 116 ? 12.817 -5.414 7.964 1.00 98.44 116 LEU A O 1
ATOM 955 N N . TRP A 1 117 ? 13.349 -6.004 5.877 1.00 98.06 117 TRP A N 1
ATOM 956 C CA . TRP A 1 117 ? 13.708 -7.392 6.187 1.00 98.06 117 TRP A CA 1
ATOM 957 C C . TRP A 1 117 ? 15.073 -7.564 6.857 1.00 98.06 117 TRP A C 1
ATOM 959 O O . TRP A 1 117 ? 15.400 -8.648 7.327 1.00 98.06 117 TRP A O 1
ATOM 969 N N . LYS A 1 118 ? 15.897 -6.511 6.886 1.00 96.94 118 LYS A N 1
ATOM 970 C CA . LYS A 1 118 ? 17.287 -6.567 7.373 1.00 96.94 118 LYS A CA 1
ATOM 971 C C . LYS A 1 118 ? 17.500 -5.790 8.666 1.00 96.94 118 LYS A C 1
ATOM 973 O O . LYS A 1 118 ? 18.528 -5.960 9.316 1.00 96.94 118 LYS A O 1
ATOM 978 N N . LYS A 1 119 ? 16.584 -4.884 9.014 1.00 97.94 119 LYS A N 1
ATOM 979 C CA . LYS A 1 119 ? 16.744 -3.955 10.133 1.00 97.94 119 LYS A CA 1
ATOM 980 C C . LYS A 1 119 ? 15.543 -4.033 11.061 1.00 97.94 119 LYS A C 1
ATOM 982 O O . LYS A 1 119 ? 14.482 -3.508 10.742 1.00 97.94 119 LYS A O 1
ATOM 987 N N . LYS A 1 120 ? 15.756 -4.564 12.267 1.00 97.56 120 LYS A N 1
ATOM 988 C CA . LYS A 1 120 ? 14.729 -4.623 13.319 1.00 97.56 120 LYS A CA 1
ATOM 989 C C . LYS A 1 120 ? 14.094 -3.256 13.606 1.00 97.56 120 LYS A C 1
ATOM 991 O O . LYS A 1 120 ? 12.883 -3.154 13.719 1.00 97.56 120 LYS A O 1
ATOM 996 N N . LYS A 1 121 ? 14.892 -2.181 13.595 1.00 98.31 121 LYS A N 1
ATOM 997 C CA . LYS A 1 121 ? 14.396 -0.804 13.764 1.00 98.31 121 LYS A CA 1
ATOM 998 C C . LYS A 1 121 ? 13.326 -0.412 12.731 1.00 98.31 121 LYS A C 1
ATOM 1000 O O . LYS A 1 121 ? 12.409 0.323 13.070 1.00 98.31 121 LYS A O 1
ATOM 1005 N N . CYS A 1 122 ? 13.438 -0.888 11.489 1.00 98.44 122 CYS A N 1
ATOM 1006 C CA . CYS A 1 122 ? 12.442 -0.632 10.446 1.00 98.44 122 CYS A CA 1
ATOM 1007 C C . CYS A 1 122 ? 11.122 -1.357 10.748 1.00 98.44 122 CYS A C 1
ATOM 1009 O O . CYS A 1 122 ? 10.056 -0.758 10.641 1.00 98.44 122 CYS A O 1
ATOM 1011 N N . GLN A 1 123 ? 11.191 -2.609 11.203 1.00 98.62 123 GLN A N 1
ATOM 1012 C CA . GLN A 1 123 ? 10.019 -3.385 11.627 1.00 98.62 123 GLN A CA 1
ATOM 1013 C C . GLN A 1 123 ? 9.341 -2.744 12.845 1.00 98.62 123 GLN A C 1
ATOM 1015 O O . GLN A 1 123 ? 8.138 -2.513 12.831 1.00 98.62 123 GLN A O 1
ATOM 1020 N N . GLU A 1 124 ? 10.118 -2.360 13.860 1.00 98.56 124 GLU A N 1
ATOM 1021 C CA . GLU A 1 124 ? 9.619 -1.678 15.061 1.00 98.56 124 GLU A CA 1
ATOM 1022 C C . GLU A 1 124 ? 8.963 -0.325 14.742 1.00 98.56 124 GLU A C 1
ATOM 1024 O O . GLU A 1 124 ? 7.929 0.006 15.318 1.00 98.56 124 GLU A O 1
ATOM 1029 N N . GLU A 1 125 ? 9.537 0.466 13.828 1.00 98.06 125 GLU A N 1
ATOM 1030 C CA . GLU A 1 125 ? 8.925 1.720 13.365 1.00 98.06 125 GLU A CA 1
ATOM 1031 C C . GLU A 1 125 ? 7.611 1.447 12.622 1.00 98.06 125 GLU A C 1
ATOM 1033 O O . GLU A 1 125 ? 6.619 2.121 12.882 1.00 98.06 125 GLU A O 1
ATOM 1038 N N . THR A 1 126 ? 7.570 0.415 11.775 1.00 98.50 126 THR A N 1
ATOM 1039 C CA . THR A 1 126 ? 6.354 -0.000 11.053 1.00 98.50 126 THR A CA 1
ATOM 1040 C C . THR A 1 126 ? 5.230 -0.375 12.024 1.00 98.50 126 THR A C 1
ATOM 1042 O O . THR A 1 126 ? 4.112 0.118 11.887 1.00 98.50 126 THR A O 1
ATOM 1045 N N . LEU A 1 127 ? 5.531 -1.179 13.053 1.00 98.69 127 LEU A N 1
ATOM 1046 C CA . LEU A 1 127 ? 4.566 -1.565 14.090 1.00 98.69 127 LEU A CA 1
ATOM 1047 C C . LEU A 1 127 ? 4.019 -0.347 14.846 1.00 98.69 127 LEU A C 1
ATOM 1049 O O . LEU A 1 127 ? 2.812 -0.239 15.044 1.00 98.69 127 LEU A O 1
ATOM 1053 N N . LYS A 1 128 ? 4.889 0.596 15.233 1.00 98.00 128 LYS A N 1
ATOM 1054 C CA . LYS A 1 128 ? 4.480 1.823 15.938 1.00 98.00 128 LYS A CA 1
ATOM 1055 C C . LYS A 1 128 ? 3.565 2.703 15.092 1.00 98.00 128 LYS A C 1
ATOM 1057 O O . LYS A 1 128 ? 2.597 3.247 15.614 1.00 98.00 128 LYS A O 1
ATOM 1062 N N . LEU A 1 129 ? 3.864 2.844 13.802 1.00 97.50 129 LEU A N 1
ATOM 1063 C CA . LEU A 1 129 ? 3.046 3.639 12.886 1.00 97.50 129 LEU A CA 1
ATOM 1064 C C . LEU A 1 129 ? 1.669 3.008 12.670 1.00 97.50 129 LEU A C 1
ATOM 1066 O O . LEU A 1 129 ? 0.672 3.724 12.699 1.00 97.50 129 LEU A O 1
ATOM 1070 N N . TRP A 1 130 ? 1.598 1.682 12.531 1.00 98.19 130 TRP A N 1
ATOM 1071 C CA . TRP A 1 130 ? 0.316 0.983 12.440 1.00 98.19 130 TRP A CA 1
ATOM 1072 C C . TRP A 1 130 ? -0.494 1.046 13.729 1.00 98.19 130 TRP A C 1
ATOM 1074 O O . TRP A 1 130 ? -1.700 1.258 13.664 1.00 98.19 130 TRP A O 1
ATOM 1084 N N . GLN A 1 131 ? 0.147 0.926 14.895 1.00 98.12 131 GLN A N 1
ATOM 1085 C CA . GLN A 1 131 ? -0.536 1.119 16.174 1.00 98.12 131 GLN A CA 1
ATOM 1086 C C . GLN A 1 131 ? -1.134 2.525 16.279 1.00 98.12 131 GLN A C 1
ATOM 1088 O O . GLN A 1 131 ? -2.284 2.670 16.676 1.00 98.12 131 GLN A O 1
ATOM 1093 N N . PHE A 1 132 ? -0.363 3.549 15.901 1.00 96.88 132 PHE A N 1
ATOM 1094 C CA . PHE A 1 132 ? -0.815 4.939 15.905 1.00 96.88 132 PHE A CA 1
ATOM 1095 C C . PHE A 1 132 ? -2.007 5.162 14.965 1.00 96.88 132 PHE A C 1
ATOM 1097 O O . PHE A 1 132 ? -3.004 5.748 15.378 1.00 96.88 132 PHE A O 1
ATOM 1104 N N . LEU A 1 133 ? -1.923 4.672 13.723 1.00 96.44 133 LEU A N 1
ATOM 1105 C CA . LEU A 1 133 ? -3.008 4.786 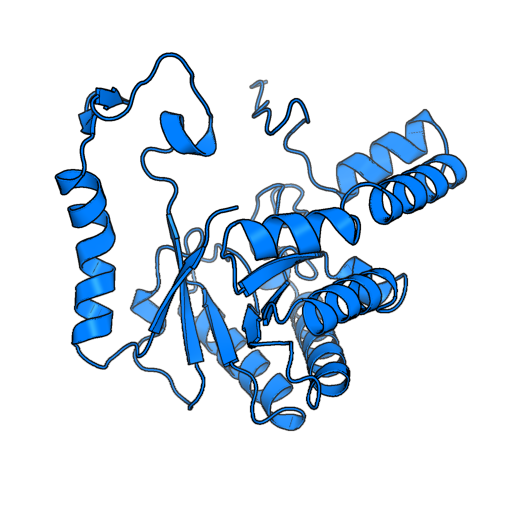12.746 1.00 96.44 133 LEU A CA 1
ATOM 1106 C C . LEU A 1 133 ? -4.275 4.070 13.208 1.00 96.44 133 LEU A C 1
ATOM 1108 O O . LEU A 1 133 ? -5.353 4.656 13.166 1.00 96.44 133 LEU A O 1
ATOM 1112 N N . ALA A 1 134 ? -4.138 2.827 13.670 1.00 97.88 134 ALA A N 1
ATOM 1113 C CA . ALA A 1 134 ? -5.269 2.037 14.128 1.00 97.88 134 ALA A CA 1
ATOM 1114 C C . ALA A 1 134 ? -5.927 2.658 15.366 1.00 97.88 134 ALA A C 1
ATOM 1116 O O . ALA A 1 134 ? -7.145 2.740 15.415 1.00 97.88 134 ALA A O 1
ATOM 1117 N N . GLU A 1 135 ? -5.156 3.156 16.338 1.00 97.44 135 GLU A N 1
ATOM 1118 C CA . GLU A 1 135 ? -5.714 3.858 17.504 1.00 97.44 135 GLU A CA 1
ATOM 1119 C C . GLU A 1 135 ? -6.479 5.122 17.090 1.00 97.44 135 GLU A C 1
ATOM 1121 O O . GLU A 1 135 ? -7.559 5.380 17.615 1.00 97.44 135 GLU A O 1
ATOM 1126 N N . HIS A 1 136 ? -5.944 5.889 16.134 1.00 95.81 136 HIS A N 1
ATOM 1127 C CA . HIS A 1 136 ? -6.571 7.123 15.666 1.00 95.81 136 HIS A CA 1
ATOM 1128 C C . HIS A 1 136 ? -7.887 6.873 14.917 1.00 95.81 136 HIS A C 1
ATOM 1130 O O . HIS A 1 136 ? -8.849 7.613 15.101 1.00 95.81 136 HIS A O 1
ATOM 1136 N N . TYR A 1 137 ? -7.932 5.830 14.087 1.00 96.81 137 TYR A N 1
ATOM 1137 C CA . TYR A 1 137 ? -9.055 5.552 13.194 1.00 96.81 137 TYR A CA 1
ATOM 1138 C C . TYR A 1 137 ? -9.982 4.425 13.660 1.00 96.81 137 TYR A C 1
ATOM 1140 O O . TYR A 1 137 ? -10.949 4.120 12.968 1.00 96.81 137 TYR A O 1
ATOM 1148 N N . LYS A 1 138 ? -9.758 3.826 14.837 1.00 97.56 138 LYS A N 1
ATOM 1149 C CA . LYS A 1 138 ? -10.545 2.675 15.319 1.00 97.56 138 LYS A CA 1
ATOM 1150 C C . LYS A 1 138 ? -12.057 2.899 15.291 1.00 97.56 138 LYS A C 1
ATOM 1152 O O . LYS A 1 138 ? -12.790 1.942 15.058 1.00 97.56 138 LYS A O 1
ATOM 1157 N N . ASP A 1 139 ? -12.523 4.127 15.525 1.00 97.19 139 ASP A N 1
ATOM 1158 C CA . ASP A 1 139 ? -13.940 4.514 15.580 1.00 97.19 139 ASP A CA 1
ATOM 1159 C C . ASP A 1 139 ? -14.453 5.184 14.288 1.00 97.19 139 ASP A C 1
ATOM 1161 O O . ASP A 1 139 ? -15.586 5.656 14.266 1.00 97.19 139 ASP A O 1
ATOM 1165 N N . GLU A 1 140 ? -13.662 5.209 13.209 1.00 97.25 140 GLU A N 1
ATOM 1166 C CA . GLU A 1 140 ? -14.039 5.817 11.927 1.00 97.25 140 GLU A CA 1
ATOM 1167 C C . GLU A 1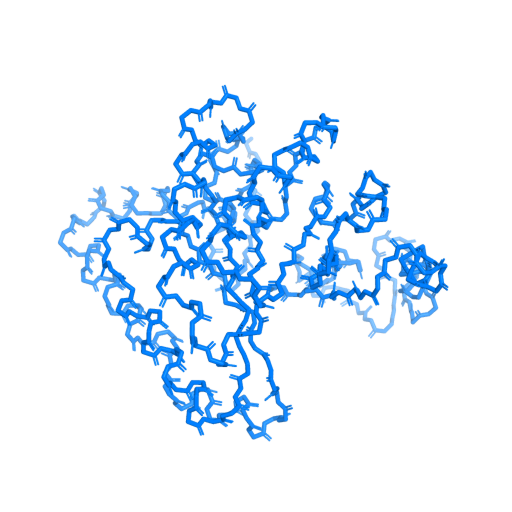 140 ? -14.718 4.800 10.985 1.00 97.25 140 GLU A C 1
ATOM 1169 O O . GLU A 1 140 ? -14.026 4.025 10.330 1.00 97.25 140 GLU A O 1
ATOM 1174 N N . PRO A 1 141 ? -16.057 4.805 10.833 1.00 96.44 141 PRO A N 1
ATOM 1175 C CA . PRO A 1 141 ? -16.771 3.790 10.051 1.00 96.44 141 PRO A CA 1
ATOM 1176 C C . PRO A 1 141 ? -16.554 3.885 8.533 1.00 96.44 141 PRO A C 1
ATOM 1178 O O . PRO A 1 141 ? -16.942 2.973 7.802 1.00 96.44 141 PRO A O 1
ATOM 1181 N N . VAL A 1 142 ? -15.998 4.994 8.036 1.00 97.88 142 VAL A N 1
ATOM 1182 C CA . VAL A 1 142 ? -15.645 5.150 6.616 1.00 97.88 142 VAL A CA 1
ATOM 1183 C C . VAL A 1 142 ? -14.455 4.282 6.242 1.00 97.88 142 VAL A C 1
ATOM 1185 O O . VAL A 1 142 ? -14.342 3.853 5.093 1.00 97.88 142 VAL A O 1
ATOM 1188 N N . ILE A 1 143 ? -13.567 3.998 7.189 1.00 98.12 143 ILE A N 1
ATOM 1189 C CA . ILE A 1 143 ? -12.454 3.102 6.930 1.00 98.12 143 ILE A CA 1
ATOM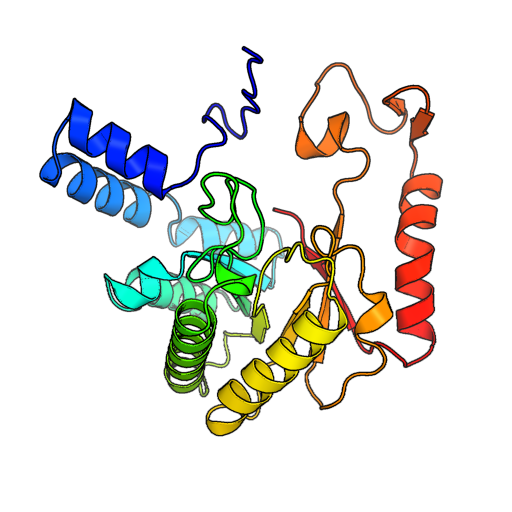 1190 C C . ILE A 1 143 ? -13.007 1.677 6.907 1.00 98.12 143 ILE A C 1
ATOM 1192 O O . ILE A 1 143 ? -13.592 1.196 7.867 1.00 98.12 143 ILE A O 1
ATOM 1196 N N . ALA A 1 144 ? -12.860 0.986 5.779 1.00 96.81 144 ALA A N 1
ATOM 1197 C CA . ALA A 1 144 ? -13.216 -0.427 5.674 1.00 96.81 144 ALA A CA 1
ATOM 1198 C C . ALA A 1 144 ? -12.133 -1.310 6.305 1.00 96.81 144 ALA A C 1
ATOM 1200 O O . ALA A 1 144 ? -12.429 -2.357 6.887 1.00 96.81 144 ALA A O 1
ATOM 1201 N N . GLY A 1 145 ? -10.871 -0.890 6.205 1.00 97.31 145 GLY A N 1
ATOM 1202 C CA . GLY A 1 145 ? -9.762 -1.633 6.772 1.00 97.31 145 GLY A CA 1
ATOM 1203 C C . GLY A 1 145 ? -8.381 -1.087 6.442 1.00 97.31 145 GLY A C 1
ATOM 1204 O O . GLY A 1 145 ? -8.217 -0.009 5.869 1.00 97.31 145 GLY A O 1
ATOM 1205 N N . TYR A 1 146 ? -7.392 -1.884 6.823 1.00 98.19 146 TYR A N 1
ATOM 1206 C CA . TYR A 1 146 ? -5.972 -1.585 6.742 1.00 98.19 146 TYR A CA 1
ATOM 1207 C C . TYR A 1 146 ? -5.285 -2.604 5.842 1.00 98.19 146 TYR A C 1
ATOM 1209 O O . TYR A 1 146 ? -5.256 -3.789 6.172 1.00 98.19 146 TYR A O 1
ATOM 1217 N N . ASP A 1 147 ? -4.726 -2.150 4.732 1.00 97.81 147 ASP A N 1
ATOM 1218 C CA . ASP A 1 147 ? -3.801 -2.918 3.910 1.00 97.81 147 ASP A CA 1
ATOM 1219 C C . ASP A 1 147 ? -2.383 -2.678 4.410 1.00 97.81 147 ASP A C 1
ATOM 1221 O O . ASP A 1 147 ? -1.795 -1.600 4.277 1.00 97.81 147 ASP A O 1
ATOM 1225 N N . ILE A 1 148 ? -1.899 -3.654 5.179 1.00 97.94 148 ILE A N 1
ATOM 1226 C CA . ILE A 1 148 ? -0.853 -3.361 6.153 1.00 97.94 148 ILE A CA 1
ATOM 1227 C C . ILE A 1 148 ? 0.541 -3.281 5.536 1.00 97.94 148 ILE A C 1
ATOM 1229 O O . ILE A 1 148 ? 1.445 -2.707 6.153 1.00 97.94 148 ILE A O 1
ATOM 1233 N N . LEU A 1 149 ? 0.737 -3.865 4.351 1.00 98.19 149 LEU A N 1
ATOM 1234 C CA . LEU A 1 149 ? 2.028 -3.876 3.675 1.00 98.19 149 LEU A CA 1
ATOM 1235 C C . LEU A 1 149 ? 1.895 -4.227 2.186 1.00 98.19 149 LEU A C 1
ATOM 1237 O O . LEU A 1 149 ? 1.733 -5.403 1.862 1.00 98.19 149 LEU A O 1
ATOM 1241 N N . ASN A 1 150 ? 2.084 -3.235 1.317 1.00 97.62 150 ASN A N 1
ATOM 1242 C CA . ASN A 1 150 ? 1.998 -3.394 -0.137 1.00 97.62 150 ASN A CA 1
ATOM 1243 C C . ASN A 1 150 ? 3.140 -4.235 -0.733 1.00 97.62 150 ASN A C 1
ATOM 1245 O O . ASN A 1 150 ? 4.312 -3.925 -0.513 1.00 97.62 150 ASN A O 1
ATOM 1249 N N . GLU A 1 151 ? 2.829 -5.239 -1.545 1.00 96.88 151 GLU A N 1
ATOM 1250 C CA . GLU A 1 151 ? 3.746 -5.958 -2.440 1.00 96.88 151 GLU A CA 1
ATOM 1251 C C . GLU A 1 151 ? 5.121 -6.336 -1.830 1.00 96.88 151 GLU A C 1
ATOM 1253 O O . GLU A 1 151 ? 6.183 -5.992 -2.375 1.00 96.88 151 GLU A O 1
ATOM 1258 N N . PRO A 1 152 ? 5.177 -7.038 -0.682 1.00 98.06 152 PRO A N 1
ATOM 1259 C CA . PRO A 1 152 ? 6.448 -7.436 -0.092 1.00 98.06 152 PRO A CA 1
ATOM 1260 C C . PRO A 1 152 ? 7.199 -8.435 -0.981 1.00 98.06 152 PRO A C 1
ATOM 1262 O O . PRO A 1 152 ? 6.647 -9.418 -1.470 1.00 98.06 152 PRO A O 1
ATOM 1265 N N . VAL A 1 153 ? 8.515 -8.266 -1.115 1.00 97.94 153 VAL A N 1
ATOM 1266 C CA . VAL A 1 153 ? 9.374 -9.227 -1.827 1.00 97.94 153 VAL A CA 1
ATOM 1267 C C . VAL A 1 153 ? 10.425 -9.768 -0.865 1.00 97.94 153 VAL A C 1
ATOM 1269 O O . VAL A 1 153 ? 11.386 -9.080 -0.507 1.00 97.94 153 VAL A O 1
ATOM 1272 N N . ILE A 1 154 ? 10.230 -11.012 -0.419 1.00 97.00 154 ILE A N 1
ATOM 1273 C CA . ILE A 1 154 ? 11.089 -11.687 0.557 1.00 97.00 154 ILE A CA 1
ATOM 1274 C C . ILE A 1 154 ? 11.088 -13.206 0.340 1.00 97.00 154 ILE A C 1
ATOM 1276 O O . ILE A 1 154 ? 10.048 -13.847 0.282 1.00 97.00 154 ILE A O 1
ATOM 1280 N N . LYS A 1 155 ? 12.286 -13.809 0.300 1.00 96.00 155 LYS A N 1
ATOM 1281 C CA . LYS A 1 155 ? 12.439 -15.272 0.171 1.00 96.00 155 LYS A CA 1
ATOM 1282 C C . LYS A 1 155 ? 11.968 -16.035 1.415 1.00 96.00 155 LYS A C 1
ATOM 1284 O O . LYS A 1 155 ? 11.432 -17.132 1.306 1.00 96.00 155 LYS A O 1
ATOM 1289 N N . ASP A 1 156 ? 12.191 -15.473 2.603 1.00 97.25 156 ASP A N 1
ATOM 1290 C CA . ASP A 1 156 ? 11.715 -16.040 3.867 1.00 97.25 156 ASP A CA 1
ATOM 1291 C C . ASP A 1 156 ? 10.237 -15.693 4.113 1.00 97.25 156 ASP A C 1
ATOM 1293 O O . ASP A 1 156 ? 9.887 -14.835 4.927 1.00 97.25 156 ASP A O 1
ATOM 1297 N N . VAL A 1 157 ? 9.351 -16.396 3.409 1.00 97.12 157 VAL A N 1
ATOM 1298 C CA . VAL A 1 157 ? 7.894 -16.246 3.556 1.00 97.12 157 VAL A CA 1
ATOM 1299 C C . VAL A 1 157 ? 7.388 -16.630 4.957 1.00 97.12 157 VAL A C 1
ATOM 1301 O O . VAL A 1 157 ? 6.353 -16.141 5.410 1.00 97.12 157 VAL A O 1
ATOM 1304 N N . ARG A 1 158 ? 8.130 -17.460 5.709 1.00 96.88 158 ARG A N 1
ATOM 1305 C CA . ARG A 1 158 ? 7.801 -17.766 7.116 1.00 96.88 158 ARG A CA 1
ATOM 1306 C C . ARG A 1 158 ? 8.094 -16.568 8.017 1.00 96.88 158 ARG A C 1
ATOM 1308 O O . ARG A 1 158 ? 7.325 -16.303 8.942 1.00 96.88 158 ARG A O 1
ATOM 1315 N N . GLY A 1 159 ? 9.182 -15.852 7.745 1.00 97.50 159 GLY A N 1
ATOM 1316 C CA . GLY A 1 159 ? 9.504 -14.566 8.358 1.00 97.50 159 GLY A CA 1
ATOM 1317 C C . GLY A 1 159 ? 8.423 -13.520 8.098 1.00 97.50 159 GLY A C 1
ATOM 1318 O O . GLY A 1 159 ? 7.946 -12.904 9.050 1.00 97.50 159 GLY A O 1
ATOM 1319 N N . LEU A 1 160 ? 7.956 -13.401 6.850 1.00 97.94 160 LEU A N 1
ATOM 1320 C CA . LEU A 1 160 ? 6.837 -12.518 6.492 1.00 97.94 160 LEU A CA 1
ATOM 1321 C C . LEU A 1 160 ? 5.567 -12.854 7.284 1.00 97.94 160 LEU A C 1
ATOM 1323 O O . LEU A 1 160 ? 4.994 -11.980 7.929 1.00 97.94 160 LEU A O 1
ATOM 1327 N N . LYS A 1 161 ? 5.178 -14.135 7.336 1.00 97.12 161 LYS A N 1
ATOM 1328 C CA . LYS A 1 161 ? 4.018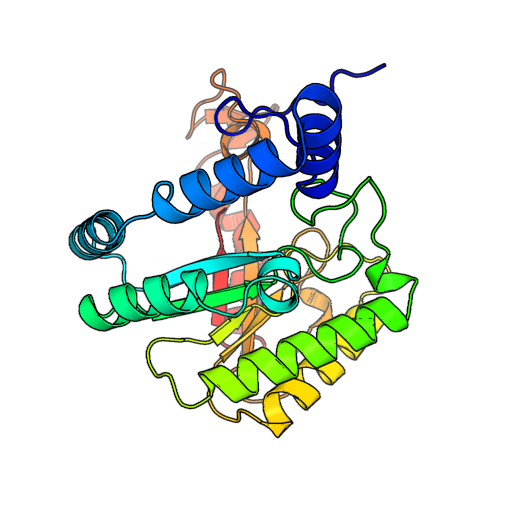 -14.575 8.129 1.00 97.12 161 LYS A CA 1
ATOM 1329 C C . LYS A 1 161 ? 4.146 -14.218 9.610 1.00 97.12 161 LYS A C 1
ATOM 1331 O O . LYS A 1 161 ? 3.175 -13.799 10.235 1.00 97.12 161 LYS A O 1
ATOM 1336 N N . ARG A 1 162 ? 5.341 -14.382 10.189 1.00 97.44 162 ARG A N 1
ATOM 1337 C CA . ARG A 1 162 ? 5.605 -14.006 11.586 1.00 97.44 162 ARG A CA 1
ATOM 1338 C C . ARG A 1 162 ? 5.437 -12.504 11.793 1.00 97.44 162 ARG A C 1
ATOM 1340 O O . ARG A 1 162 ? 4.789 -12.110 12.755 1.00 97.44 162 ARG A O 1
ATOM 1347 N N . PHE A 1 163 ? 5.961 -11.694 10.878 1.00 98.44 163 PHE A N 1
ATOM 1348 C CA . PHE A 1 163 ? 5.820 -10.245 10.942 1.00 98.44 163 PHE A CA 1
ATOM 1349 C C . PHE A 1 163 ? 4.354 -9.807 10.812 1.00 98.44 163 PHE A C 1
ATOM 1351 O O . PHE A 1 163 ? 3.896 -8.990 11.605 1.00 98.44 163 PHE A O 1
ATOM 1358 N N . TYR A 1 164 ? 3.569 -10.430 9.928 1.00 98.06 164 TYR A N 1
ATOM 1359 C CA . TYR A 1 164 ? 2.126 -10.182 9.857 1.00 98.06 164 TYR A CA 1
ATOM 1360 C C . TYR A 1 164 ? 1.388 -10.521 11.149 1.00 98.06 164 TYR A C 1
ATOM 1362 O O . TYR A 1 164 ? 0.542 -9.741 11.578 1.00 98.06 164 TYR A O 1
ATOM 1370 N N . ARG A 1 165 ? 1.728 -11.622 11.827 1.00 97.81 165 ARG A N 1
ATOM 1371 C CA . ARG A 1 165 ? 1.155 -11.924 13.151 1.00 97.81 165 ARG A CA 1
ATOM 1372 C C . ARG A 1 165 ? 1.478 -10.841 14.179 1.00 97.81 165 ARG A C 1
ATOM 1374 O O . ARG A 1 165 ? 0.612 -10.490 14.976 1.00 97.81 165 ARG A O 1
ATOM 1381 N N . GLU A 1 166 ? 2.697 -10.303 14.162 1.00 98.31 166 GLU A N 1
ATOM 1382 C CA . GLU A 1 166 ? 3.087 -9.193 15.039 1.00 98.31 166 GLU A CA 1
ATOM 1383 C C . GLU A 1 166 ? 2.290 -7.922 14.722 1.00 98.31 166 GLU A C 1
ATOM 1385 O O . GLU A 1 166 ? 1.700 -7.342 15.631 1.00 98.31 166 GLU A O 1
ATOM 1390 N N . MET A 1 167 ? 2.182 -7.541 13.446 1.00 98.50 167 MET A N 1
ATOM 1391 C CA . MET A 1 167 ? 1.400 -6.379 13.011 1.00 98.50 167 MET A CA 1
ATOM 1392 C C . MET A 1 167 ? -0.083 -6.516 13.361 1.00 98.50 167 MET A C 1
ATOM 1394 O O . MET A 1 167 ? -0.657 -5.605 13.956 1.00 98.50 167 MET A O 1
ATOM 1398 N N . MET A 1 168 ? -0.693 -7.669 13.063 1.00 98.06 168 MET A N 1
ATOM 1399 C CA . MET A 1 168 ? -2.081 -7.960 13.425 1.00 98.06 168 MET A CA 1
ATOM 1400 C C . MET A 1 168 ? -2.282 -7.876 14.934 1.00 98.06 168 MET A C 1
ATOM 1402 O O . MET A 1 168 ? -3.222 -7.230 15.383 1.00 98.06 168 MET A O 1
ATOM 1406 N N . LYS A 1 169 ? -1.388 -8.468 15.736 1.00 98.12 169 LYS A N 1
ATOM 1407 C CA . LYS A 1 169 ? -1.458 -8.373 17.199 1.00 98.12 169 LYS A CA 1
ATOM 1408 C C . LYS A 1 169 ? -1.382 -6.920 17.668 1.00 98.12 169 LYS A C 1
ATOM 1410 O O . LYS A 1 169 ? -2.171 -6.536 18.525 1.00 98.12 169 LYS A O 1
ATOM 1415 N N . THR A 1 170 ? -0.468 -6.126 17.116 1.00 98.56 170 THR A N 1
ATOM 1416 C CA . THR A 1 170 ? -0.302 -4.705 17.450 1.00 98.56 170 THR A CA 1
ATOM 1417 C C . THR A 1 170 ? -1.542 -3.883 17.098 1.00 98.56 170 THR A C 1
ATOM 1419 O O . THR A 1 170 ? -2.044 -3.160 17.952 1.00 98.56 170 THR A O 1
ATOM 1422 N N . ILE A 1 171 ? -2.092 -4.034 15.892 1.00 98.50 171 ILE A N 1
ATOM 1423 C CA . ILE A 1 171 ? -3.327 -3.349 15.475 1.00 98.50 171 ILE A CA 1
ATOM 1424 C C . ILE A 1 171 ? -4.495 -3.794 16.356 1.00 98.50 171 ILE A C 1
ATOM 1426 O O . ILE A 1 171 ? -5.215 -2.973 16.918 1.00 98.50 171 ILE A O 1
ATOM 1430 N N . ARG A 1 172 ? -4.645 -5.105 16.569 1.00 97.81 172 ARG A N 1
ATOM 1431 C CA . ARG A 1 172 ? -5.723 -5.661 17.389 1.00 97.81 172 ARG A CA 1
ATOM 1432 C C . ARG A 1 172 ? -5.604 -5.297 18.862 1.00 97.81 172 ARG A C 1
ATOM 1434 O O . ARG A 1 172 ? -6.571 -5.516 19.577 1.00 97.81 172 ARG A O 1
ATOM 1441 N N . GLN A 1 173 ? -4.496 -4.760 19.371 1.00 98.00 173 GLN A N 1
ATOM 1442 C CA . GLN A 1 173 ? -4.470 -4.224 20.740 1.00 98.00 173 GLN A CA 1
ATOM 1443 C C . GLN A 1 173 ? -5.354 -2.981 20.892 1.00 98.00 173 GLN A C 1
ATOM 1445 O O . GLN A 1 173 ? -5.902 -2.780 21.972 1.00 98.00 173 GLN A O 1
ATOM 1450 N N . VAL A 1 174 ? -5.518 -2.207 19.819 1.00 98.44 174 VAL A N 1
ATOM 1451 C CA . VAL A 1 174 ? -6.203 -0.907 19.823 1.00 98.44 174 VAL A CA 1
ATOM 1452 C C . VAL A 1 174 ? -7.504 -0.911 19.018 1.00 98.44 174 VAL A C 1
ATOM 1454 O O . VAL A 1 174 ? -8.452 -0.214 19.367 1.00 98.44 174 VAL A O 1
ATOM 1457 N N . ASP A 1 175 ? -7.595 -1.763 17.996 1.00 98.25 175 ASP A N 1
ATOM 1458 C CA . ASP A 1 175 ? -8.733 -1.830 17.083 1.00 98.25 175 ASP A CA 1
ATOM 1459 C C . ASP A 1 175 ? -9.145 -3.276 16.795 1.00 98.25 175 ASP A C 1
ATOM 1461 O O . ASP A 1 175 ? -8.435 -4.037 16.136 1.00 98.25 175 ASP A O 1
ATOM 1465 N N . LYS A 1 176 ? -10.333 -3.657 17.270 1.00 95.88 176 LYS A N 1
ATOM 1466 C CA . LYS A 1 176 ? -10.880 -5.015 17.139 1.00 95.88 176 LYS A CA 1
ATOM 1467 C C . LYS A 1 176 ? -11.768 -5.219 15.909 1.00 95.88 176 LYS A C 1
ATOM 1469 O O . LYS A 1 176 ? -12.170 -6.353 15.673 1.00 95.88 176 LYS A O 1
ATOM 1474 N N . ARG A 1 177 ? -12.115 -4.161 15.167 1.00 95.19 177 ARG A N 1
ATOM 1475 C CA . ARG A 1 177 ? -13.240 -4.185 14.217 1.00 95.19 177 ARG A CA 1
ATOM 1476 C C . ARG A 1 177 ? -12.796 -4.151 12.765 1.00 95.19 177 ARG A C 1
ATOM 1478 O O . ARG A 1 177 ? -13.253 -4.986 11.992 1.00 95.19 177 ARG A O 1
ATOM 1485 N N . HIS A 1 178 ? -11.908 -3.225 12.410 1.00 97.25 178 HIS A N 1
ATOM 1486 C CA . HIS A 1 178 ? -11.546 -2.984 11.013 1.00 97.25 178 HIS A CA 1
ATOM 1487 C C . HIS A 1 178 ? -10.914 -4.199 10.339 1.00 97.25 178 HIS A C 1
ATOM 1489 O O . HIS A 1 178 ? -10.184 -4.967 10.976 1.00 97.25 178 HIS A O 1
ATOM 1495 N N . ILE A 1 179 ? -11.171 -4.365 9.042 1.00 96.88 179 ILE A N 1
ATOM 1496 C CA . ILE A 1 179 ? -10.582 -5.443 8.247 1.00 96.88 179 ILE A CA 1
ATOM 1497 C C . ILE A 1 179 ? -9.064 -5.242 8.160 1.00 96.88 179 ILE A C 1
ATOM 1499 O O . ILE A 1 179 ? -8.593 -4.117 8.030 1.00 96.88 179 ILE A O 1
ATOM 1503 N N . ILE A 1 180 ? -8.289 -6.323 8.228 1.00 97.38 180 ILE A N 1
ATOM 1504 C CA . ILE A 1 180 ? -6.858 -6.302 7.907 1.00 97.38 180 ILE A CA 1
ATOM 1505 C C . ILE A 1 180 ? -6.655 -7.058 6.595 1.00 97.38 180 ILE A C 1
ATOM 1507 O O . ILE A 1 180 ? -6.968 -8.247 6.502 1.00 97.38 180 ILE A O 1
ATOM 1511 N N . PHE A 1 181 ? -6.126 -6.365 5.594 1.00 97.00 181 PHE A N 1
ATOM 1512 C CA . PHE A 1 181 ? -5.719 -6.941 4.324 1.00 97.00 181 PHE A CA 1
ATOM 1513 C C . PHE A 1 181 ? -4.252 -7.368 4.423 1.00 97.00 181 PHE A C 1
ATOM 1515 O O . PHE A 1 181 ? -3.401 -6.611 4.896 1.00 97.00 181 PHE A O 1
ATOM 1522 N N . LEU A 1 182 ? -3.975 -8.613 4.033 1.00 96.44 182 LEU A N 1
ATOM 1523 C CA . LEU A 1 182 ? -2.633 -9.181 3.958 1.00 96.44 182 LEU A CA 1
ATOM 1524 C C . LEU A 1 182 ? -2.301 -9.502 2.507 1.00 96.44 182 LEU A C 1
ATOM 1526 O O . LEU A 1 182 ? -3.051 -10.219 1.844 1.00 96.44 182 LEU A O 1
ATOM 1530 N N . GLU A 1 183 ? -1.151 -9.037 2.045 1.00 95.88 183 GLU A N 1
ATOM 1531 C CA . GLU A 1 183 ? -0.662 -9.336 0.706 1.00 95.88 183 GLU A CA 1
ATOM 1532 C C . GLU A 1 183 ? 0.330 -10.500 0.696 1.00 95.88 183 GLU A C 1
ATOM 1534 O O . GLU A 1 183 ? 0.998 -10.820 1.684 1.00 95.88 183 GLU A O 1
ATOM 1539 N N . GLY A 1 184 ? 0.389 -11.195 -0.437 1.00 94.06 184 GLY A N 1
ATOM 1540 C CA . GLY A 1 184 ? 1.382 -12.239 -0.673 1.00 94.06 184 GLY A CA 1
ATOM 1541 C C . GLY A 1 184 ? 2.790 -11.678 -0.864 1.00 94.06 184 GLY A C 1
ATOM 1542 O O . GLY A 1 184 ? 2.979 -10.479 -1.066 1.00 94.06 184 GLY A O 1
ATOM 1543 N N . SER A 1 185 ? 3.796 -12.559 -0.874 1.00 95.94 185 SER A N 1
ATOM 1544 C CA . SER A 1 185 ? 5.098 -12.152 -1.408 1.00 95.94 185 SER A CA 1
ATOM 1545 C C . SER A 1 185 ? 5.070 -12.119 -2.941 1.00 95.94 185 SER A C 1
ATOM 1547 O O . SER A 1 185 ? 4.022 -12.344 -3.544 1.00 95.94 185 SER A O 1
ATOM 1549 N N . ASP A 1 186 ? 6.211 -11.855 -3.578 1.00 95.31 186 ASP A N 1
ATOM 1550 C CA . ASP A 1 186 ? 6.335 -11.805 -5.038 1.00 95.31 186 ASP A CA 1
ATOM 1551 C C . ASP A 1 186 ? 5.335 -10.809 -5.665 1.00 95.31 186 ASP A C 1
ATOM 1553 O O . ASP A 1 186 ? 4.590 -11.147 -6.585 1.00 95.31 186 ASP A O 1
ATOM 1557 N N . TRP A 1 187 ? 5.310 -9.580 -5.129 1.00 94.94 187 TRP A N 1
ATOM 1558 C CA . TRP A 1 187 ? 4.369 -8.511 -5.503 1.00 94.94 187 TRP A CA 1
ATOM 1559 C C . TRP A 1 187 ? 2.904 -8.932 -5.344 1.00 94.94 187 TRP A C 1
ATOM 1561 O O . TRP A 1 187 ? 2.129 -8.938 -6.296 1.00 94.94 187 TRP A O 1
ATOM 1571 N N . ALA A 1 188 ? 2.549 -9.371 -4.132 1.00 94.69 188 ALA A N 1
ATOM 1572 C CA . ALA A 1 188 ? 1.205 -9.815 -3.761 1.00 94.69 188 ALA A CA 1
ATOM 1573 C C . ALA A 1 188 ? 0.676 -11.060 -4.508 1.00 94.69 188 ALA A C 1
ATOM 1575 O O . ALA A 1 188 ? -0.479 -11.435 -4.322 1.00 94.69 188 ALA A O 1
ATOM 1576 N N . GLN A 1 189 ? 1.494 -11.758 -5.303 1.00 92.31 189 GLN A N 1
ATOM 1577 C CA . GLN A 1 189 ? 1.048 -12.935 -6.063 1.00 92.31 189 GLN A CA 1
ATOM 1578 C C . GLN A 1 189 ? 1.167 -14.246 -5.268 1.00 92.31 189 GLN A C 1
ATOM 1580 O O . GLN A 1 189 ? 0.336 -15.149 -5.370 1.00 92.31 189 GLN A O 1
ATOM 1585 N N . ASN A 1 190 ? 2.192 -14.387 -4.433 1.00 93.69 190 ASN A N 1
ATOM 1586 C CA . ASN A 1 190 ? 2.415 -15.618 -3.686 1.00 93.69 190 ASN A CA 1
ATOM 1587 C C . ASN A 1 190 ? 1.737 -15.565 -2.314 1.00 93.69 190 ASN A C 1
ATOM 1589 O O . ASN A 1 190 ? 2.349 -15.160 -1.329 1.00 93.69 190 ASN A O 1
ATOM 1593 N N . ILE A 1 191 ? 0.479 -16.004 -2.242 1.00 91.88 191 ILE A N 1
ATOM 1594 C CA . ILE A 1 191 ? -0.305 -16.055 -0.992 1.00 91.88 191 ILE A CA 1
ATOM 1595 C C . ILE A 1 191 ? -0.289 -17.431 -0.306 1.00 91.88 191 ILE A C 1
ATOM 1597 O O . ILE A 1 191 ? -0.901 -17.614 0.746 1.00 91.88 191 ILE A O 1
ATOM 1601 N N . ASP A 1 192 ? 0.384 -18.431 -0.881 1.00 91.50 192 ASP A N 1
ATOM 1602 C CA . ASP A 1 192 ? 0.263 -19.832 -0.450 1.00 91.50 192 ASP A CA 1
ATOM 1603 C C . ASP A 1 192 ? 0.675 -20.056 1.004 1.00 91.50 192 ASP A C 1
ATOM 1605 O O . ASP A 1 192 ? 0.068 -20.857 1.717 1.00 91.50 192 ASP A O 1
ATOM 1609 N N . PHE A 1 193 ? 1.681 -19.312 1.456 1.00 93.00 193 PHE A N 1
ATOM 1610 C CA . PHE A 1 193 ? 2.229 -19.421 2.801 1.00 93.00 193 PHE A CA 1
ATOM 1611 C C . PHE A 1 193 ? 1.302 -18.844 3.890 1.00 93.00 193 PHE A C 1
ATOM 1613 O O . PHE A 1 193 ? 1.448 -19.201 5.069 1.00 93.00 193 PHE A O 1
ATOM 1620 N N . LEU A 1 194 ? 0.350 -17.972 3.526 1.00 91.44 194 LEU A N 1
ATOM 1621 C CA . LEU A 1 194 ? -0.575 -17.343 4.476 1.00 91.44 194 LEU A CA 1
ATOM 1622 C C . LEU A 1 194 ? -1.502 -18.383 5.117 1.00 91.44 194 LEU A C 1
ATOM 1624 O O . LEU A 1 194 ? -1.729 -18.323 6.325 1.00 91.44 194 LEU A O 1
ATOM 1628 N N . GLY A 1 195 ? -1.873 -19.435 4.383 1.00 88.75 195 GLY A N 1
ATOM 1629 C CA . GLY A 1 195 ? -2.711 -20.518 4.901 1.00 88.75 195 GLY A CA 1
ATOM 1630 C C . GLY A 1 195 ? -4.130 -20.043 5.205 1.00 88.75 195 GLY A C 1
ATOM 1631 O O . GLY A 1 195 ? -4.664 -19.236 4.460 1.00 88.75 195 GLY A O 1
ATOM 1632 N N . GLU A 1 196 ? -4.736 -20.576 6.263 1.00 86.94 196 GLU A N 1
ATOM 1633 C CA . GLU A 1 196 ? -6.046 -20.125 6.744 1.00 86.94 196 GLU A CA 1
ATOM 1634 C C . GLU A 1 196 ? -5.881 -18.892 7.647 1.00 86.94 196 GLU A C 1
ATOM 1636 O O . GLU A 1 196 ? -4.885 -18.817 8.381 1.00 86.94 196 GLU A O 1
ATOM 1641 N N . PRO A 1 197 ? -6.819 -17.926 7.629 1.00 85.38 197 PRO A N 1
ATOM 1642 C CA . PRO A 1 197 ? -6.767 -16.791 8.535 1.00 85.38 197 PRO A CA 1
ATOM 1643 C C . PRO A 1 197 ? -6.751 -17.224 9.996 1.00 85.38 197 PRO A C 1
ATOM 1645 O O . PRO A 1 197 ? -7.558 -18.034 10.439 1.00 85.38 197 PRO A O 1
ATOM 1648 N N . GLU A 1 198 ? -5.851 -16.620 10.764 1.00 84.44 198 GLU A N 1
ATOM 1649 C CA . GLU A 1 198 ? -5.686 -16.917 12.191 1.00 84.44 198 GLU A CA 1
ATOM 1650 C C . GLU A 1 198 ? -6.619 -16.082 13.082 1.00 84.44 198 GLU A C 1
ATOM 1652 O O . GLU A 1 198 ? -6.589 -16.207 14.305 1.00 84.44 198 GLU A O 1
ATOM 1657 N N . SER A 1 199 ? -7.430 -15.208 12.481 1.00 84.00 199 SER A N 1
ATOM 1658 C CA . SER A 1 199 ? -8.408 -14.366 13.166 1.00 84.00 199 SER A CA 1
ATOM 1659 C C . SER A 1 199 ? -9.536 -13.942 12.227 1.00 84.00 199 SER A C 1
ATOM 1661 O O . SER A 1 199 ? -9.422 -14.041 11.005 1.00 84.00 199 SER A O 1
ATOM 1663 N N . GLU A 1 200 ? -10.606 -13.406 12.807 1.00 87.75 200 GLU A N 1
ATOM 1664 C CA . GLU A 1 200 ? -11.694 -12.770 12.064 1.00 87.75 200 GLU A CA 1
ATOM 1665 C C . GLU A 1 200 ? -11.248 -11.458 11.394 1.00 87.75 200 GLU A C 1
ATOM 1667 O O . GLU A 1 200 ? -10.221 -10.863 11.749 1.00 87.75 200 GL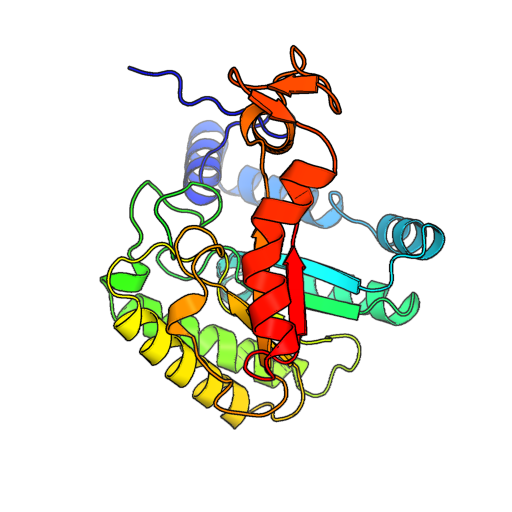U A O 1
ATOM 1672 N N . ASN A 1 201 ? -12.051 -10.995 10.430 1.00 92.62 201 ASN A N 1
ATOM 1673 C CA . ASN A 1 201 ? -11.848 -9.750 9.681 1.00 92.62 201 ASN A CA 1
ATOM 1674 C C . ASN A 1 201 ? -10.468 -9.659 9.011 1.00 92.62 201 ASN A C 1
ATOM 1676 O O . ASN A 1 201 ? -9.812 -8.618 9.060 1.00 92.62 201 ASN A O 1
ATOM 1680 N N . ILE A 1 202 ? -10.034 -10.761 8.394 1.00 92.62 202 ILE A N 1
ATOM 1681 C CA . ILE A 1 202 ? -8.823 -10.840 7.573 1.00 92.62 202 ILE A CA 1
ATOM 1682 C C . ILE A 1 202 ? -9.212 -11.096 6.119 1.00 92.62 202 ILE A C 1
ATOM 1684 O O . ILE A 1 202 ? -10.027 -11.974 5.829 1.00 92.62 202 ILE A O 1
ATOM 1688 N N . VAL A 1 203 ? -8.591 -10.352 5.211 1.00 92.88 203 VAL A N 1
ATOM 1689 C CA . VAL A 1 203 ? -8.746 -10.490 3.760 1.00 92.88 203 VAL A CA 1
ATOM 1690 C C . VAL A 1 203 ? -7.365 -10.681 3.150 1.00 92.88 203 VAL A C 1
ATOM 1692 O O . VAL A 1 203 ? -6.408 -10.052 3.595 1.00 92.88 203 VAL A O 1
ATOM 1695 N N . TYR A 1 204 ? -7.231 -11.547 2.148 1.00 92.88 204 TYR A N 1
ATOM 1696 C CA . TYR A 1 204 ? -5.988 -11.623 1.380 1.00 92.88 204 TYR A CA 1
ATOM 1697 C C . TYR A 1 204 ? -6.119 -10.759 0.127 1.00 92.88 204 TYR A C 1
ATOM 1699 O O . TYR A 1 204 ? -7.129 -10.822 -0.570 1.00 92.88 204 TYR A O 1
ATOM 1707 N N . SER A 1 205 ? -5.129 -9.917 -0.138 1.00 92.12 205 SER A N 1
ATOM 1708 C CA . SER A 1 205 ? -5.092 -9.030 -1.304 1.00 92.12 205 SER A CA 1
ATOM 1709 C C . SER A 1 205 ? -4.036 -9.537 -2.287 1.00 92.12 205 SER A C 1
ATOM 1711 O O . SER A 1 205 ? -2.965 -9.995 -1.878 1.00 92.12 205 SER A O 1
ATOM 1713 N N . ILE A 1 206 ? -4.378 -9.532 -3.576 1.00 92.44 206 ILE A N 1
ATOM 1714 C CA . ILE A 1 206 ? -3.471 -9.874 -4.673 1.00 92.44 206 ILE A CA 1
ATOM 1715 C C . ILE A 1 206 ? -3.426 -8.741 -5.686 1.00 92.44 206 ILE A C 1
ATOM 1717 O O . ILE A 1 206 ? -4.422 -8.044 -5.901 1.00 92.44 206 ILE A O 1
ATOM 1721 N N . HIS A 1 207 ? -2.288 -8.602 -6.354 1.00 92.31 207 HIS A N 1
ATOM 1722 C CA . HIS A 1 207 ? -2.116 -7.680 -7.470 1.00 92.31 207 HIS A CA 1
ATOM 1723 C C . HIS A 1 207 ? -2.017 -8.464 -8.775 1.00 92.31 207 HIS A C 1
ATOM 1725 O O . HIS A 1 207 ? -1.443 -9.558 -8.829 1.00 92.31 207 HIS A O 1
ATOM 1731 N N . PHE A 1 208 ? -2.616 -7.929 -9.838 1.00 90.31 208 PHE A N 1
ATOM 1732 C CA . PHE A 1 208 ? -2.680 -8.621 -11.119 1.00 90.31 208 PHE A CA 1
ATOM 1733 C C . PHE A 1 208 ? -2.520 -7.663 -12.301 1.00 90.31 208 PHE A C 1
ATOM 1735 O O . PHE A 1 208 ? -3.457 -6.980 -12.700 1.00 90.31 208 PHE A O 1
ATOM 1742 N N . TYR A 1 209 ? -1.337 -7.699 -12.918 1.00 88.94 209 TYR A N 1
ATOM 1743 C CA . TYR A 1 209 ? -0.987 -6.904 -14.101 1.00 88.94 209 TYR A CA 1
ATOM 1744 C C . TYR A 1 209 ? -0.575 -7.778 -15.287 1.00 88.94 209 TYR A C 1
ATOM 1746 O O . TYR A 1 209 ? 0.332 -7.421 -16.028 1.00 88.94 209 TYR A O 1
ATOM 1754 N N . GLN A 1 210 ? -1.149 -8.971 -15.450 1.00 89.12 210 GLN A N 1
ATOM 1755 C CA . GLN A 1 210 ? -0.830 -9.799 -16.614 1.00 89.12 210 GLN A CA 1
ATOM 1756 C C . GLN A 1 210 ? -1.807 -9.508 -17.764 1.00 89.12 210 GLN A C 1
ATOM 1758 O O . GLN A 1 210 ? -3.018 -9.513 -17.529 1.00 89.12 210 GLN A O 1
ATOM 1763 N N . PRO A 1 211 ? -1.329 -9.326 -19.013 1.00 91.06 211 PRO A N 1
ATOM 1764 C CA . PRO A 1 211 ? 0.074 -9.309 -19.445 1.00 91.06 211 PRO A CA 1
ATOM 1765 C C . PRO A 1 211 ? 0.794 -7.985 -19.163 1.00 91.06 211 PRO A C 1
ATOM 1767 O O . PRO A 1 211 ? 0.342 -6.925 -19.599 1.00 91.06 211 PRO A O 1
ATOM 1770 N N . LEU A 1 212 ? 1.977 -8.078 -18.549 1.00 87.38 212 LEU A N 1
ATOM 1771 C CA . LEU A 1 212 ? 2.722 -6.931 -18.018 1.00 87.38 212 LEU A CA 1
ATOM 1772 C C . LEU A 1 212 ? 3.036 -5.856 -19.065 1.00 87.38 212 LEU A C 1
ATOM 1774 O O . LEU A 1 212 ? 2.838 -4.669 -18.807 1.00 87.38 212 LEU A O 1
ATOM 1778 N N . ASP A 1 213 ? 3.470 -6.250 -20.264 1.00 86.75 213 ASP A N 1
ATOM 1779 C CA . ASP A 1 213 ? 3.835 -5.277 -21.294 1.00 86.75 213 ASP A CA 1
ATOM 1780 C C . ASP A 1 213 ? 2.643 -4.479 -21.830 1.00 86.75 213 ASP A C 1
ATOM 1782 O O . ASP A 1 213 ? 2.806 -3.341 -22.273 1.00 86.75 213 ASP A O 1
ATOM 1786 N N . PHE A 1 214 ? 1.444 -5.053 -21.766 1.00 88.88 214 PHE A N 1
ATOM 1787 C CA . PHE A 1 214 ? 0.218 -4.381 -22.171 1.00 88.88 214 PHE A CA 1
ATOM 1788 C C . PHE A 1 214 ? -0.364 -3.537 -21.037 1.00 88.88 214 PHE A C 1
ATOM 1790 O O . PHE A 1 214 ? -0.647 -2.361 -21.250 1.00 88.88 214 PHE A O 1
ATOM 1797 N N . SER A 1 215 ? -0.529 -4.109 -19.840 1.00 86.00 215 SER A N 1
ATOM 1798 C CA . SER A 1 215 ? -1.246 -3.440 -18.748 1.00 86.00 215 SER A CA 1
ATOM 1799 C C . SER A 1 215 ? -0.381 -2.522 -17.892 1.00 86.00 215 SER A C 1
ATOM 1801 O O . SER A 1 215 ? -0.913 -1.565 -17.348 1.00 86.00 215 SER A O 1
ATOM 1803 N N . PHE A 1 216 ? 0.918 -2.798 -17.747 1.00 82.44 216 PHE A N 1
ATOM 1804 C CA . PHE A 1 216 ? 1.793 -2.054 -16.832 1.00 82.44 216 PHE A CA 1
ATOM 1805 C C . PHE A 1 216 ? 2.826 -1.200 -17.569 1.00 82.44 216 PHE A C 1
ATOM 1807 O O . PHE A 1 216 ? 2.997 -0.021 -17.269 1.00 82.44 216 PHE A O 1
ATOM 1814 N N . ASN A 1 217 ? 3.484 -1.764 -18.586 1.00 82.12 217 ASN A N 1
ATOM 1815 C CA . ASN A 1 217 ? 4.463 -1.015 -19.384 1.00 82.12 217 ASN A CA 1
ATOM 1816 C C . ASN A 1 217 ? 3.813 -0.183 -20.503 1.00 82.12 217 ASN A C 1
ATOM 1818 O O . ASN A 1 217 ? 4.526 0.515 -21.225 1.00 82.12 217 ASN A O 1
ATOM 1822 N N . PHE A 1 218 ? 2.484 -0.271 -20.667 1.00 81.38 218 PHE A N 1
ATOM 1823 C CA . PHE A 1 218 ? 1.688 0.430 -21.682 1.00 81.38 218 PHE A CA 1
ATOM 1824 C C . PHE A 1 218 ? 2.318 0.417 -23.078 1.00 81.38 218 PHE A C 1
ATOM 1826 O O . PHE A 1 218 ? 2.369 1.433 -23.777 1.00 81.38 218 PHE A O 1
ATOM 1833 N N . ARG A 1 219 ? 2.824 -0.738 -23.520 1.00 84.06 219 ARG A N 1
ATOM 1834 C CA . ARG A 1 219 ? 3.351 -0.869 -24.877 1.00 84.06 219 ARG A CA 1
ATOM 1835 C C . ARG A 1 219 ? 2.185 -0.857 -25.862 1.00 84.06 219 ARG A C 1
ATOM 1837 O O . ARG A 1 219 ? 1.618 -1.894 -26.189 1.00 84.06 219 ARG A O 1
ATOM 1844 N N . PHE A 1 220 ? 1.879 0.330 -26.387 1.00 83.00 220 PHE A N 1
ATOM 1845 C CA . PHE A 1 220 ? 0.767 0.599 -27.314 1.00 83.00 220 PHE A CA 1
ATOM 1846 C C . PHE A 1 220 ? 0.811 -0.182 -28.640 1.00 83.00 220 PHE A C 1
ATOM 1848 O O . PHE A 1 220 ? -0.118 -0.098 -29.435 1.00 83.00 220 PHE A O 1
ATOM 1855 N N . VAL A 1 221 ? 1.881 -0.944 -28.893 1.00 88.94 221 VAL A N 1
ATOM 1856 C CA . VAL A 1 221 ? 1.963 -1.899 -30.011 1.00 88.94 221 VAL A CA 1
ATOM 1857 C C . VAL A 1 221 ? 1.047 -3.111 -29.817 1.00 88.94 221 VAL A C 1
ATOM 1859 O O . VAL A 1 221 ? 0.761 -3.821 -30.778 1.00 88.94 221 VAL A O 1
ATOM 1862 N N . PHE A 1 222 ? 0.610 -3.364 -28.584 1.00 91.12 222 PHE A N 1
ATOM 1863 C CA . PHE A 1 222 ? -0.220 -4.502 -28.223 1.00 91.12 222 PHE A CA 1
ATOM 1864 C C . PHE A 1 222 ? -1.696 -4.122 -28.094 1.00 91.12 222 PHE A C 1
ATOM 1866 O O . PHE A 1 222 ? -2.048 -3.001 -27.733 1.00 91.12 222 PHE A O 1
ATOM 1873 N N . SER A 1 223 ? -2.567 -5.094 -28.358 1.00 92.31 223 SER A N 1
ATOM 1874 C CA . SER A 1 223 ? -4.020 -4.980 -28.236 1.00 92.31 223 SER A CA 1
ATOM 1875 C C . SER A 1 223 ? -4.588 -6.161 -27.451 1.00 92.31 223 SER A C 1
ATOM 1877 O O . SER A 1 223 ? -4.020 -7.256 -27.452 1.00 92.31 223 SER A O 1
ATOM 1879 N N . TYR A 1 224 ? -5.717 -5.933 -26.776 1.00 92.62 224 TYR A N 1
ATOM 1880 C CA . TYR A 1 224 ? -6.458 -6.961 -26.050 1.00 92.62 224 TYR A CA 1
ATOM 1881 C C . TYR A 1 224 ? -7.925 -6.997 -26.515 1.00 92.62 224 TYR A C 1
ATOM 1883 O O . TYR A 1 224 ? -8.565 -5.943 -26.527 1.00 92.62 224 TYR A O 1
ATOM 1891 N N . PRO A 1 225 ? -8.485 -8.181 -26.838 1.00 95.25 225 PRO A N 1
ATOM 1892 C CA . PRO A 1 225 ? -7.804 -9.476 -26.980 1.00 95.25 225 PRO A CA 1
ATOM 1893 C C . PRO A 1 225 ? -6.788 -9.479 -28.137 1.00 95.25 225 PRO A C 1
ATOM 1895 O O . PRO A 1 225 ? -7.031 -8.859 -29.170 1.00 95.25 225 PRO A O 1
ATOM 1898 N N . GLY A 1 226 ? -5.659 -10.179 -27.998 1.00 95.06 226 GLY A N 1
ATOM 1899 C CA . GLY A 1 226 ? -4.597 -10.126 -29.010 1.00 95.06 226 GLY A CA 1
ATOM 1900 C C . GLY A 1 226 ? -3.315 -10.883 -28.663 1.00 95.06 226 GLY A C 1
ATOM 1901 O O . GLY A 1 226 ? -3.210 -11.532 -27.623 1.00 95.06 226 GLY A O 1
ATOM 1902 N N . ARG A 1 227 ? -2.326 -10.842 -29.569 1.00 94.56 227 ARG A N 1
ATOM 1903 C CA . ARG A 1 227 ? -0.989 -11.415 -29.335 1.00 94.56 227 ARG A CA 1
ATOM 1904 C C . ARG A 1 227 ? -0.106 -10.415 -28.587 1.00 94.56 227 ARG A C 1
ATOM 1906 O O . ARG A 1 227 ? 0.150 -9.331 -29.098 1.00 94.56 227 ARG A O 1
ATOM 1913 N N . ILE A 1 228 ? 0.382 -10.817 -27.417 1.00 94.31 228 ILE A N 1
ATOM 1914 C CA . ILE A 1 228 ? 1.205 -10.015 -26.503 1.00 94.31 228 ILE A CA 1
ATOM 1915 C C . ILE A 1 228 ? 2.344 -10.918 -26.023 1.00 94.31 228 ILE A C 1
ATOM 1917 O O . ILE A 1 228 ? 2.092 -12.036 -25.562 1.00 94.31 228 ILE A O 1
ATOM 1921 N N . ASP A 1 229 ? 3.586 -10.479 -26.220 1.00 90.00 229 ASP A N 1
ATOM 1922 C CA . ASP A 1 229 ? 4.811 -11.225 -25.882 1.00 90.00 229 ASP A CA 1
ATOM 1923 C C . ASP A 1 229 ? 4.829 -12.674 -26.387 1.00 90.00 229 ASP A C 1
ATOM 1925 O O . ASP A 1 229 ? 5.119 -13.630 -25.668 1.00 90.00 229 ASP A O 1
ATOM 1929 N N . GLY A 1 230 ? 4.464 -12.853 -27.659 1.00 90.50 230 GLY A N 1
ATOM 1930 C CA . GLY A 1 230 ? 4.482 -14.161 -28.320 1.00 90.50 230 GLY A CA 1
ATOM 1931 C C . GLY A 1 230 ? 3.346 -15.103 -27.914 1.00 90.50 230 GLY A C 1
ATOM 1932 O O . GLY A 1 230 ? 3.276 -16.218 -28.426 1.00 90.50 230 GLY A O 1
ATOM 1933 N N . GLN A 1 231 ? 2.422 -14.670 -27.053 1.00 93.06 231 GLN A N 1
ATOM 1934 C CA . GLN A 1 231 ? 1.289 -15.480 -26.613 1.00 93.06 231 GLN A CA 1
ATOM 1935 C C . GLN A 1 231 ? -0.038 -14.794 -26.940 1.00 93.06 231 GLN A C 1
ATOM 1937 O O . GLN A 1 231 ? -0.137 -13.572 -26.924 1.00 93.06 231 GLN A O 1
ATOM 1942 N N . TYR A 1 232 ? -1.084 -15.570 -27.225 1.00 95.00 232 TYR A N 1
ATOM 1943 C CA . TYR A 1 232 ? -2.428 -15.011 -27.382 1.00 95.00 232 TYR A CA 1
ATOM 1944 C C . TYR A 1 232 ? -3.064 -14.783 -26.006 1.00 95.00 232 TYR A C 1
ATOM 1946 O O . TYR A 1 232 ? -3.010 -15.662 -25.141 1.00 95.00 232 TYR A O 1
ATOM 1954 N N . TRP A 1 233 ? -3.640 -13.603 -25.806 1.00 95.94 233 TRP A N 1
ATOM 1955 C CA . TRP A 1 233 ? -4.319 -13.181 -24.589 1.00 95.94 233 TRP A CA 1
ATOM 1956 C C . TRP A 1 233 ? -5.775 -12.858 -24.893 1.00 95.94 233 TRP A C 1
ATOM 1958 O O . TRP A 1 233 ? -6.090 -12.054 -25.767 1.00 95.94 233 TRP A O 1
ATOM 1968 N N . ALA A 1 234 ? -6.650 -13.508 -24.138 1.00 96.12 234 ALA A N 1
ATOM 1969 C CA . ALA A 1 234 ? -8.090 -13.320 -24.130 1.00 96.12 234 ALA A CA 1
ATOM 1970 C C . ALA A 1 234 ? -8.610 -13.687 -22.732 1.00 96.12 234 ALA A C 1
ATOM 1972 O O . ALA A 1 234 ? -7.849 -14.170 -21.885 1.00 96.12 234 ALA A O 1
ATOM 1973 N N . GLU A 1 235 ? -9.910 -13.514 -22.509 1.00 93.88 235 GLU A N 1
ATOM 1974 C CA . GLU A 1 235 ? -10.554 -13.694 -21.204 1.00 93.88 235 GLU A CA 1
ATOM 1975 C C . GLU A 1 235 ? -10.223 -15.040 -20.541 1.00 93.88 235 GLU A C 1
ATOM 1977 O O . GLU A 1 235 ? -9.881 -15.081 -19.360 1.00 93.88 235 GLU A O 1
ATOM 1982 N N . GLY A 1 236 ? -10.243 -16.142 -21.301 1.00 94.81 236 GLY A N 1
ATOM 1983 C CA . GLY A 1 236 ? -9.946 -17.480 -20.774 1.00 94.81 236 GLY A CA 1
ATOM 1984 C C . GLY A 1 236 ? -8.550 -17.601 -20.153 1.00 94.81 236 GLY A C 1
ATOM 1985 O O . GLY A 1 236 ? -8.379 -18.287 -19.148 1.00 94.81 236 GLY A O 1
ATOM 1986 N N . LYS A 1 237 ? -7.565 -16.877 -20.692 1.00 93.38 237 LYS A N 1
ATOM 1987 C CA . LYS A 1 237 ? -6.202 -16.872 -20.156 1.00 93.38 237 LYS A CA 1
ATOM 1988 C C . LYS A 1 237 ? -6.090 -16.027 -18.891 1.00 93.38 237 LYS A C 1
ATOM 1990 O O . LYS A 1 237 ? -5.437 -16.439 -17.944 1.00 93.38 237 LYS A O 1
ATOM 1995 N N . ILE A 1 238 ? -6.772 -14.884 -18.827 1.00 91.56 238 ILE A N 1
ATOM 1996 C CA . ILE A 1 238 ? -6.864 -14.111 -17.578 1.00 91.56 238 ILE A CA 1
ATOM 1997 C C . ILE A 1 238 ? -7.505 -14.971 -16.481 1.00 91.56 238 ILE A C 1
ATOM 1999 O O . ILE A 1 238 ? -6.969 -15.084 -15.378 1.00 91.56 238 ILE A O 1
ATOM 2003 N N . ARG A 1 239 ? -8.599 -15.670 -16.811 1.00 91.94 239 ARG A N 1
ATOM 2004 C CA . ARG A 1 239 ? -9.269 -16.596 -15.889 1.00 91.94 239 ARG A CA 1
ATOM 2005 C C . ARG A 1 239 ? -8.347 -17.710 -15.399 1.00 91.94 239 ARG A C 1
ATOM 2007 O O . ARG A 1 239 ? -8.396 -18.013 -14.213 1.00 91.94 239 ARG A O 1
ATOM 2014 N N . SER A 1 240 ? -7.496 -18.287 -16.252 1.00 92.19 240 SER A N 1
ATOM 2015 C CA . SER A 1 240 ? -6.582 -19.359 -15.827 1.00 92.19 240 SER A CA 1
ATOM 2016 C C . SER A 1 240 ? -5.523 -18.879 -14.831 1.00 92.19 240 SER A C 1
ATOM 2018 O O . SER A 1 240 ? -5.176 -19.618 -13.916 1.00 92.19 240 SER A O 1
ATOM 2020 N N . TYR A 1 241 ? -5.035 -17.639 -14.960 1.00 88.81 241 TYR A N 1
ATOM 2021 C CA . TYR A 1 241 ? -4.130 -17.058 -13.958 1.00 88.81 241 TYR A CA 1
ATOM 2022 C C . TYR A 1 241 ? -4.836 -16.844 -12.615 1.00 88.81 241 TYR A C 1
ATOM 2024 O O . TYR A 1 241 ? -4.253 -17.083 -11.560 1.00 88.81 241 TYR A O 1
ATOM 2032 N N . LEU A 1 242 ? -6.103 -16.422 -12.655 1.00 90.44 242 LEU A N 1
ATOM 2033 C CA . LEU A 1 242 ? -6.891 -16.177 -11.450 1.00 90.44 242 LEU A CA 1
ATOM 2034 C C . LEU A 1 242 ? -7.462 -17.457 -10.816 1.00 90.44 242 LEU A C 1
ATOM 2036 O O . LEU A 1 242 ? -7.930 -17.444 -9.680 1.00 90.44 242 LEU A O 1
ATOM 2040 N N . GLU A 1 243 ? -7.412 -18.589 -11.517 1.00 90.81 243 GLU A N 1
ATOM 2041 C CA . GLU A 1 243 ? -8.071 -19.822 -11.089 1.00 90.81 243 GLU A CA 1
ATOM 2042 C C . GLU A 1 243 ? -7.504 -20.376 -9.773 1.00 90.81 243 GLU A C 1
ATOM 2044 O O . GLU A 1 243 ? -8.265 -20.842 -8.920 1.00 90.81 243 GLU A O 1
ATOM 2049 N N . HIS A 1 244 ? -6.182 -20.293 -9.57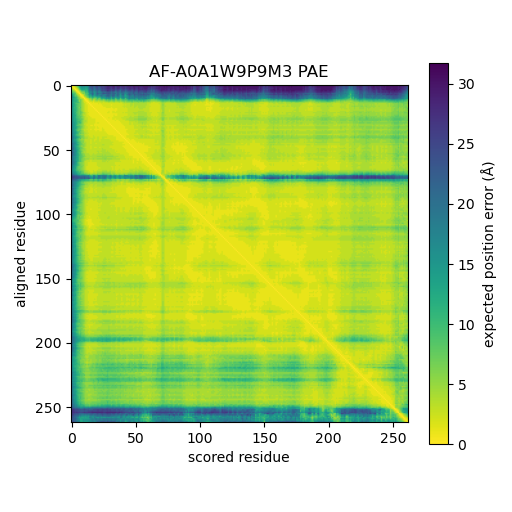9 1.00 87.62 244 HIS A N 1
ATOM 2050 C CA . HIS A 1 244 ? -5.506 -20.710 -8.340 1.00 87.62 244 HIS A CA 1
ATOM 2051 C C . HIS A 1 244 ? -6.090 -20.005 -7.113 1.00 87.62 244 HIS A C 1
ATOM 2053 O O . HIS A 1 244 ? -6.449 -20.626 -6.109 1.00 87.62 244 HIS A O 1
ATOM 2059 N N . TYR A 1 245 ? -6.260 -18.698 -7.241 1.00 88.38 245 TYR A N 1
ATOM 2060 C CA . TYR A 1 245 ? -6.815 -17.833 -6.220 1.00 88.38 245 TYR A CA 1
ATOM 2061 C C . TYR A 1 245 ? -8.293 -18.128 -5.938 1.00 88.38 245 TYR A C 1
ATOM 2063 O O . TYR A 1 245 ? -8.688 -18.306 -4.782 1.00 88.38 245 TYR A O 1
ATOM 2071 N N . CYS A 1 246 ? -9.105 -18.280 -6.991 1.00 86.75 246 CYS A N 1
ATOM 2072 C CA . CYS A 1 246 ? -10.515 -18.642 -6.859 1.00 86.75 246 CYS A CA 1
ATOM 2073 C C . CYS A 1 246 ? -10.702 -20.002 -6.166 1.00 86.75 246 CYS A C 1
ATOM 2075 O O . CYS A 1 246 ? -11.615 -20.164 -5.354 1.00 86.75 246 CYS A O 1
ATOM 2077 N N . LYS A 1 247 ? -9.844 -20.990 -6.457 1.00 85.94 247 LYS A N 1
ATOM 2078 C CA . LYS A 1 247 ? -9.881 -22.312 -5.807 1.00 85.94 247 LYS A CA 1
ATOM 2079 C C . LYS A 1 247 ? -9.625 -22.207 -4.305 1.00 85.94 247 LYS A C 1
ATOM 2081 O O . LYS A 1 247 ? -10.349 -22.820 -3.521 1.00 85.94 247 LYS A O 1
ATOM 2086 N N . LYS A 1 248 ? -8.650 -21.393 -3.890 1.00 82.00 248 LYS A N 1
ATOM 2087 C CA . LYS A 1 248 ? -8.378 -21.144 -2.466 1.00 82.00 248 LYS A CA 1
ATOM 2088 C C . LYS A 1 248 ? -9.547 -20.489 -1.753 1.00 82.00 248 LYS A C 1
ATOM 2090 O O . LYS A 1 248 ? -9.911 -20.959 -0.677 1.00 82.00 248 LYS A O 1
ATOM 2095 N N . GLN A 1 249 ? -10.157 -19.477 -2.366 1.00 82.00 249 GLN A N 1
ATOM 2096 C CA . GLN A 1 249 ? -11.326 -18.818 -1.789 1.00 82.00 249 GLN A CA 1
ATOM 2097 C C . GLN A 1 249 ? -12.472 -19.816 -1.564 1.00 82.00 249 GLN A C 1
ATOM 2099 O O . GLN A 1 249 ? -13.006 -19.924 -0.463 1.00 82.00 249 GLN A O 1
ATOM 2104 N N . LYS A 1 250 ? -12.795 -20.626 -2.581 1.00 79.12 250 LYS A N 1
ATOM 2105 C CA . LYS A 1 250 ? -13.870 -21.631 -2.504 1.00 79.12 250 LYS A CA 1
ATOM 2106 C C . LYS A 1 250 ? -13.615 -22.735 -1.478 1.00 79.12 250 LYS A C 1
ATOM 2108 O O . LYS A 1 250 ? -14.565 -23.305 -0.960 1.00 79.12 250 LYS A O 1
ATOM 2113 N N . SER A 1 251 ? -12.353 -23.041 -1.177 1.00 75.31 251 SER A N 1
ATOM 2114 C CA . SER A 1 251 ? -11.998 -24.067 -0.190 1.00 75.31 251 SER A CA 1
ATOM 2115 C C . SER A 1 251 ? -12.270 -23.670 1.269 1.00 75.31 251 SER A C 1
ATOM 2117 O O . SER A 1 251 ? -12.000 -24.468 2.161 1.00 75.31 251 SER A O 1
ATOM 2119 N N . GLY A 1 252 ? -12.746 -22.444 1.533 1.00 64.44 252 GLY A N 1
ATOM 2120 C CA . GLY A 1 252 ? -12.941 -21.916 2.890 1.00 64.44 252 GLY A CA 1
ATOM 2121 C C . GLY A 1 252 ? -11.640 -21.504 3.587 1.00 64.44 252 GLY A C 1
ATOM 2122 O O . GLY A 1 252 ? -11.676 -20.937 4.672 1.00 64.44 252 GLY A O 1
ATOM 2123 N N . LYS A 1 253 ? -10.488 -21.721 2.939 1.00 58.50 253 LYS A N 1
ATOM 2124 C CA . LYS A 1 253 ? -9.159 -21.391 3.469 1.00 58.50 253 LYS A CA 1
ATOM 2125 C C . LYS A 1 253 ? -8.778 -19.918 3.329 1.00 58.50 253 LYS A C 1
ATOM 2127 O O . LYS A 1 253 ? -7.728 -19.518 3.805 1.00 58.50 253 LYS A O 1
ATOM 2132 N N . CYS A 1 254 ? -9.589 -19.121 2.639 1.00 57.94 254 CYS A N 1
ATOM 2133 C CA . CYS A 1 254 ? -9.392 -17.686 2.448 1.00 57.94 254 CYS A CA 1
ATOM 2134 C C . CYS A 1 254 ? -10.771 -17.041 2.244 1.00 57.94 254 CYS A C 1
ATOM 2136 O O . CYS A 1 254 ? -11.380 -17.268 1.199 1.00 57.94 254 CYS A O 1
ATOM 2138 N N . PRO A 1 255 ? -11.307 -16.277 3.205 1.00 54.34 255 PRO A N 1
ATOM 2139 C CA . PRO A 1 255 ? -12.706 -15.871 3.160 1.00 54.34 255 PRO A CA 1
ATOM 2140 C C . PRO A 1 255 ? -12.967 -14.797 2.095 1.00 54.34 255 PRO A C 1
ATOM 2142 O O . PRO A 1 255 ? -14.015 -14.826 1.455 1.00 54.34 255 PRO A O 1
ATOM 2145 N N . PHE A 1 256 ? -12.004 -13.916 1.802 1.00 61.53 256 PHE A N 1
ATOM 2146 C CA . PHE A 1 256 ? -12.167 -12.889 0.773 1.00 61.53 256 PHE A CA 1
ATOM 2147 C C . PHE A 1 256 ? -10.849 -12.592 0.083 1.00 61.53 256 PHE A C 1
ATOM 2149 O O . PHE A 1 256 ? -9.798 -12.565 0.727 1.00 61.53 256 PHE A O 1
ATOM 2156 N N . MET A 1 257 ? -10.935 -12.375 -1.226 1.00 62.00 257 MET A N 1
ATOM 2157 C CA . MET A 1 257 ? -9.818 -11.916 -2.023 1.00 62.00 257 MET A CA 1
ATOM 2158 C C . MET A 1 257 ? -10.131 -10.555 -2.622 1.00 62.00 257 MET A C 1
ATOM 2160 O O . MET A 1 257 ? -11.144 -10.409 -3.306 1.00 62.00 257 MET A O 1
ATOM 2164 N N . SER A 1 258 ? -9.265 -9.583 -2.357 1.00 68.75 258 SER A N 1
ATOM 2165 C CA . SER A 1 258 ? -9.250 -8.324 -3.099 1.00 68.75 258 SER A CA 1
ATOM 2166 C C . SER A 1 258 ? -8.296 -8.467 -4.277 1.00 68.75 258 SER A C 1
ATOM 2168 O O . SER A 1 258 ? -7.208 -9.019 -4.118 1.00 68.75 258 SER A O 1
ATOM 2170 N N . VAL A 1 259 ? -8.703 -7.980 -5.448 1.00 65.75 259 VAL A N 1
ATOM 2171 C CA . VAL A 1 259 ? -7.782 -7.743 -6.561 1.00 65.75 259 VAL A CA 1
ATOM 2172 C C . VAL A 1 259 ? -7.574 -6.244 -6.623 1.00 65.75 259 VAL A C 1
ATOM 2174 O O . VAL A 1 259 ? -8.507 -5.505 -6.941 1.00 65.75 259 VAL A O 1
ATOM 2177 N N . SER A 1 260 ? -6.371 -5.810 -6.282 1.00 61.22 260 SER A N 1
ATOM 2178 C CA . SER A 1 260 ? -5.994 -4.404 -6.337 1.00 61.22 260 SER A CA 1
ATOM 2179 C C . SER A 1 260 ? -5.275 -4.123 -7.658 1.00 61.22 260 SER A C 1
ATOM 2181 O O . SER A 1 260 ? -4.515 -4.952 -8.167 1.00 61.22 260 SER A O 1
ATOM 2183 N N . LEU A 1 261 ? -5.575 -2.961 -8.232 1.00 58.88 261 LEU A N 1
ATOM 2184 C CA . LEU A 1 261 ? -4.929 -2.399 -9.415 1.00 58.88 261 LEU A CA 1
ATOM 2185 C C . LEU A 1 261 ? -4.435 -1.000 -9.024 1.00 58.88 261 LEU A C 1
ATOM 2187 O O . LEU A 1 261 ? -5.200 -0.241 -8.424 1.00 58.88 261 LEU A O 1
ATOM 2191 N N . GLU A 1 262 ? -3.177 -0.693 -9.328 1.00 55.16 262 GLU A N 1
ATOM 2192 C CA . GLU A 1 262 ? -2.487 0.582 -9.070 1.00 55.16 262 GLU A CA 1
ATOM 2193 C C . GLU A 1 262 ? -2.396 1.463 -10.325 1.00 55.16 262 GLU A C 1
ATOM 2195 O O . GLU A 1 262 ? -2.138 0.946 -11.443 1.00 55.16 262 GLU A O 1
#

Sequence (262 aa):
MADDGGLYLRGRNIPEQRFKRGFAKKLSKEELRRFEQDFRTNFIQKEDIKKLKNLGINCLRLPFNFRLIRGQGLGHLGELIDWCREYKIYVILDMHAAPGAQNADWHSDSNGKALLWKKKKCQEETLKLWQFLAEHYKDEPVIAGYDILNEPVIKDVRGLKRFYREMMKTIRQVDKRHIIFLEGSDWAQNIDFLGEPESENIVYSIHFYQPLDFSFNFRFVFSYPGRIDGQYWAEGKIRSYLEHYCKKQKSGKCPFMSVSLE

Mean predicted aligned error: 5.39 Å

Radius of gyration: 19.21 Å; Cα contacts (8 Å, |Δi|>4): 386; chains: 1; bounding box: 45×50×51 Å

Foldseek 3Di:
DDPPALQDPNDGFAAPVVVLVVCCVVPHPVVSVVVVVVCLDPVDDLVVLVVCLVVVAAEDEDEDALVCCVPPHCVSVVVVLVSCVVSNHAYEYEPQAAQQFLAQGRSNSHVRDRCCLVDPVRLVSLLVSLLVVLLVCQPPPSYQAYASYFAGADPPQVVVLVSVVSSCVSSCVRHVDHAYEYAAYPRRLHCPSNWADPDPRYAYEHEDQPVCCVRPSVPVVDDPQQQDPNDGDYPVVVCVSCVVVVVCCVVNRGVYYHYDDD

Nearest PDB structures (foldseek):
  1cen-assembly1_A  TM=8.155E-01  e=8.818E-15  Acetivibrio thermocellus
  1ceo-assembly1_A  TM=8.108E-01  e=2.586E-14  Acetivibrio thermocellus
  1cec-assembly1_A  TM=8.148E-01  e=3.930E-14  Acetivibrio thermocellus
  6zb8-assembly1_A  TM=7.063E-01  e=2.899E-10  uncultured bacterium
  4m24-assembly1_A  TM=7.639E-01  e=4.023E-09  uncultured bacterium